Protein AF-A0A538P0J1-F1 (afdb_monomer)

Solvent-accessible surface area (backbone atoms only — not comparable to full-atom values): 15000 Å² total; per-residue (Å²): 83,66,56,96,92,36,41,42,31,73,48,74,52,67,68,44,38,28,38,40,31,60,92,45,75,74,32,65,33,15,53,55,82,87,39,75,23,38,23,39,53,68,63,47,77,78,49,94,54,32,29,46,20,92,49,78,61,36,43,42,70,76,63,76,41,85,66,46,75,37,68,44,35,37,32,26,67,58,93,64,21,44,34,39,37,32,38,24,35,44,89,56,37,35,38,34,48,32,42,35,42,30,82,84,53,36,37,33,52,35,43,30,47,37,62,58,96,50,83,58,73,63,46,47,30,36,42,35,43,29,35,44,40,31,42,16,41,72,37,49,50,35,23,38,40,31,40,37,27,51,73,41,89,64,80,90,49,39,66,42,80,48,52,45,30,39,79,43,75,68,38,76,88,26,63,39,32,37,32,47,29,13,73,89,75,64,24,28,34,34,44,36,69,31,95,60,34,43,47,30,92,75,38,95,64,52,70,52,62,71,47,23,31,36,43,31,54,66,52,94,79,70,71,52,77,84,65,55,63,70,36,83,69,46,54,72,62,66,70,76,68,52,77,62,52,69,25,59,47,25,36,35,29,39,37,41,42,30,33,45,76,51,48,59,94,80,46,64,91,89,63,62,57,50,69,31,39,42,40,36,36,64,33,77,116

Sequence (285 aa):
MDYRGKRVLFRAHVPILNVKYNSDACGPYRDWQNEEGMIQANGTDVAPGFRLCPTPAQTILESGSDTGNFLGTAIYVQGQEVVLVSEMEAGWYRYVSEWRLHANGTIRPRFGFSAVSSSCVCNVHHHHAYWRLDFDIRTAGNNRVREFNNPPLVGSSNWHNKNYEIRRPRDPARNRKWRVENTATGQGYDIIPGADDGVATTSPDWPFPSGDVWIVRYRGSEIDDGVVAVGPPYEAGLDTWVNGESIQNKDVVIWYGAHFTHDVAHEPAGSHGHIVGPTLKPVNW

Secondary structure (DSSP, 8-state):
-EETTEE-EEEEEEEEEEEEEGGGTT--EE----SEEPBB--SEEEETTEEE-SS--B-HHHHS-S--SB-SEEEEEETTEEEEEEEEEETTEEEEEEEEEETTS-EEEEEEEEE-S-TTTTS-EEEEEEEEEEE-SSSSSSEEEEEE-SS-SSSS-SEEEE-B-EEE---GGGT-EEEEEETTT--EEEEEPPTTSB-GGGSTTTTTT--SEEEEE--TTTTS--PPTTSS--S--GGGG-S--B-TTB-EEEEEEEEEEE-GGGSPTT---EEE--EEEEE--

Structure (mmCIF, N/CA/C/O backbone):
data_AF-A0A538P0J1-F1
#
_entry.id   AF-A0A538P0J1-F1
#
loop_
_atom_site.group_PDB
_atom_site.id
_atom_site.type_symbol
_atom_site.label_atom_id
_atom_site.label_alt_id
_atom_site.label_comp_id
_atom_site.label_asym_id
_atom_site.label_entity_id
_atom_site.label_seq_id
_atom_site.pdbx_PDB_ins_code
_atom_site.Cartn_x
_atom_site.Cartn_y
_atom_site.Cartn_z
_atom_site.occupancy
_atom_site.B_iso_or_equiv
_atom_site.auth_seq_id
_atom_site.auth_comp_id
_atom_site.auth_asym_id
_atom_site.auth_atom_id
_atom_site.pdbx_PDB_model_num
ATOM 1 N N . MET A 1 1 ? -11.870 -7.377 1.773 1.00 94.69 1 MET A N 1
ATOM 2 C CA . MET A 1 1 ? -11.088 -8.448 2.430 1.00 94.69 1 MET A CA 1
ATOM 3 C C . MET A 1 1 ? -11.714 -8.785 3.771 1.00 94.69 1 MET A C 1
ATOM 5 O O . MET A 1 1 ? -11.879 -7.887 4.599 1.00 94.69 1 MET A O 1
ATOM 9 N N . ASP A 1 2 ? -12.016 -10.065 3.987 1.00 97.81 2 ASP A N 1
ATOM 10 C CA . ASP A 1 2 ? -12.627 -10.567 5.220 1.00 97.81 2 ASP A CA 1
ATOM 11 C C . ASP A 1 2 ? -11.691 -11.579 5.893 1.00 97.81 2 ASP A C 1
ATOM 13 O O . ASP A 1 2 ? -11.068 -12.399 5.221 1.00 97.81 2 ASP A O 1
ATOM 17 N N . TYR A 1 3 ? -11.618 -11.555 7.225 1.00 98.25 3 TYR A N 1
ATOM 18 C CA . TYR A 1 3 ? -10.877 -12.535 8.020 1.00 98.25 3 TYR A CA 1
ATOM 19 C C . TYR A 1 3 ? -11.809 -13.201 9.034 1.00 98.25 3 TYR A C 1
ATOM 21 O O . TYR A 1 3 ? -12.425 -12.536 9.870 1.00 98.25 3 TYR A O 1
ATOM 29 N N . ARG A 1 4 ? -11.925 -14.536 8.956 1.00 97.25 4 ARG A N 1
ATOM 30 C CA . ARG A 1 4 ? -12.876 -15.347 9.746 1.00 97.25 4 ARG A CA 1
ATOM 31 C C . ARG A 1 4 ? -14.327 -14.855 9.621 1.00 97.25 4 ARG A C 1
ATOM 33 O O . ARG A 1 4 ? -15.026 -14.703 10.620 1.00 97.25 4 ARG A O 1
ATOM 40 N N . GLY A 1 5 ? -14.752 -14.562 8.389 1.00 97.31 5 GLY A N 1
ATOM 41 C CA . GLY A 1 5 ? -16.118 -14.117 8.074 1.00 97.31 5 GLY A CA 1
ATOM 42 C C . GLY A 1 5 ? -16.464 -12.703 8.557 1.00 97.31 5 GLY A C 1
ATOM 43 O O . GLY A 1 5 ? -17.635 -12.344 8.606 1.00 97.31 5 GLY A O 1
ATOM 44 N N . LYS A 1 6 ? -15.465 -11.906 8.954 1.00 97.94 6 LYS A N 1
ATOM 45 C CA . LYS A 1 6 ? -15.631 -10.528 9.428 1.00 97.94 6 LYS A CA 1
ATOM 46 C C . LYS A 1 6 ? -14.836 -9.582 8.524 1.00 97.94 6 LYS A C 1
ATOM 48 O O . LYS A 1 6 ? -13.667 -9.847 8.245 1.00 97.94 6 LYS A O 1
ATOM 53 N N . ARG A 1 7 ? -15.449 -8.474 8.103 1.00 98.31 7 ARG A N 1
ATOM 54 C CA . ARG A 1 7 ? -14.816 -7.460 7.247 1.00 98.31 7 ARG A CA 1
ATOM 55 C C . ARG A 1 7 ? -13.637 -6.775 7.946 1.00 98.31 7 ARG A C 1
ATOM 57 O O . ARG A 1 7 ? -13.759 -6.396 9.112 1.00 98.31 7 ARG A O 1
ATOM 64 N N . VAL A 1 8 ? -12.525 -6.627 7.218 1.00 98.62 8 VAL A N 1
ATOM 65 C CA . VAL A 1 8 ? -11.331 -5.859 7.623 1.00 98.62 8 VAL A CA 1
ATOM 66 C C . VAL A 1 8 ? -11.163 -4.619 6.741 1.00 98.62 8 VAL A C 1
ATOM 68 O O . VAL A 1 8 ? -11.139 -3.503 7.244 1.00 98.62 8 VAL A O 1
ATOM 71 N N . LEU A 1 9 ? -11.062 -4.821 5.424 1.00 98.62 9 LEU A N 1
ATOM 72 C CA . LEU A 1 9 ? -10.871 -3.758 4.430 1.00 98.62 9 LEU A CA 1
ATOM 73 C C . LEU A 1 9 ? -11.995 -3.822 3.397 1.00 98.62 9 LEU A C 1
ATOM 75 O O . LEU A 1 9 ? -12.245 -4.907 2.860 1.00 98.62 9 LEU A O 1
ATOM 79 N N . PHE A 1 10 ? -12.644 -2.700 3.087 1.00 98.38 10 PHE A N 1
ATOM 80 C CA . PHE A 1 10 ? -13.571 -2.601 1.955 1.00 98.38 10 PHE A CA 1
ATOM 81 C C . PHE A 1 10 ? -12.816 -2.778 0.638 1.00 98.38 10 PHE A C 1
ATOM 83 O O . PHE A 1 10 ? -13.146 -3.642 -0.176 1.00 98.38 10 PHE A O 1
ATOM 90 N N . ARG A 1 11 ? -11.741 -2.002 0.487 1.00 98.25 11 ARG A N 1
ATOM 91 C CA . ARG A 1 11 ? -10.883 -1.932 -0.692 1.00 98.25 11 ARG A CA 1
ATOM 92 C C . ARG A 1 11 ? -9.449 -1.619 -0.270 1.00 98.25 11 ARG A C 1
ATOM 94 O O . ARG A 1 11 ? -9.223 -0.850 0.661 1.00 98.25 11 ARG A O 1
ATOM 101 N N . ALA A 1 12 ? -8.484 -2.218 -0.956 1.00 98.06 12 ALA A N 1
ATOM 102 C CA . ALA A 1 12 ? -7.077 -1.927 -0.742 1.00 98.06 12 ALA A CA 1
ATOM 103 C C . ALA A 1 12 ? -6.308 -2.058 -2.061 1.00 98.06 12 ALA A C 1
ATOM 105 O O . ALA A 1 12 ? -6.484 -3.052 -2.763 1.00 98.06 12 ALA A O 1
ATOM 106 N N . HIS A 1 13 ? -5.507 -1.051 -2.408 1.00 97.25 13 HIS A N 1
ATOM 107 C CA . HIS A 1 13 ? -4.727 -0.990 -3.653 1.00 97.25 13 HIS A CA 1
ATOM 108 C C . HIS A 1 13 ? -3.614 0.069 -3.551 1.00 97.25 13 HIS A C 1
ATOM 110 O O . HIS A 1 13 ? -3.584 0.825 -2.580 1.00 97.25 13 HIS A O 1
ATOM 116 N N . VAL A 1 14 ? -2.711 0.123 -4.537 1.00 97.56 14 VAL A N 1
ATOM 117 C CA . VAL A 1 14 ? -1.649 1.144 -4.674 1.00 97.56 14 VAL A CA 1
ATOM 118 C C . VAL A 1 14 ? -1.960 2.000 -5.901 1.00 97.56 14 VAL A C 1
ATOM 120 O O . VAL A 1 14 ? -1.550 1.649 -6.997 1.00 97.56 14 VAL A O 1
ATOM 123 N N . PRO A 1 15 ? -2.758 3.070 -5.791 1.00 96.00 15 PRO A N 1
ATOM 124 C CA . PRO A 1 15 ? -3.139 3.857 -6.967 1.00 96.00 15 PRO A CA 1
ATOM 125 C C . PRO A 1 15 ? -2.085 4.889 -7.386 1.00 96.00 15 PRO A C 1
ATOM 127 O O . PRO A 1 15 ? -2.173 5.420 -8.486 1.00 96.00 15 PRO A O 1
ATOM 130 N N . ILE A 1 16 ? -1.122 5.202 -6.516 1.00 96.94 16 ILE A N 1
ATOM 131 C CA . ILE A 1 16 ? -0.145 6.267 -6.746 1.00 96.94 16 ILE A CA 1
ATOM 132 C C . ILE A 1 16 ? 1.263 5.695 -6.619 1.00 96.94 16 ILE A C 1
ATOM 134 O O . ILE A 1 16 ? 1.606 5.103 -5.589 1.00 96.94 16 ILE A O 1
ATOM 138 N N . LEU A 1 17 ? 2.058 5.913 -7.663 1.00 96.62 17 LEU A N 1
ATOM 139 C CA . LEU A 1 17 ? 3.452 5.519 -7.752 1.00 96.62 17 LEU A CA 1
ATOM 140 C C . LEU A 1 17 ? 4.249 6.638 -8.421 1.00 96.62 17 LEU A C 1
ATOM 142 O O . LEU A 1 17 ? 3.985 7.003 -9.567 1.00 96.62 17 LEU A O 1
ATOM 146 N N . ASN A 1 18 ? 5.206 7.191 -7.685 1.00 95.50 18 ASN A N 1
ATOM 147 C CA . ASN A 1 18 ? 5.984 8.339 -8.129 1.00 95.50 18 ASN A CA 1
ATOM 148 C C . ASN A 1 18 ? 7.463 8.008 -8.025 1.00 95.50 18 ASN A C 1
ATOM 150 O O . ASN A 1 18 ? 7.883 7.353 -7.068 1.00 95.50 18 ASN A O 1
ATOM 154 N N . VAL A 1 19 ? 8.252 8.538 -8.949 1.00 95.56 19 VAL A N 1
ATOM 155 C CA . VAL A 1 19 ? 9.704 8.427 -8.897 1.00 95.56 19 VAL A CA 1
ATOM 156 C C . VAL A 1 19 ? 10.350 9.769 -9.194 1.00 95.56 19 VAL A C 1
ATOM 158 O O . VAL A 1 19 ? 9.919 10.492 -10.093 1.00 95.56 19 VAL A O 1
ATOM 161 N N . LYS A 1 20 ? 11.396 10.114 -8.443 1.00 96.69 20 LYS A N 1
ATOM 162 C CA . LYS A 1 20 ? 12.210 11.301 -8.701 1.00 96.69 20 LYS A CA 1
ATOM 163 C C . LYS A 1 20 ? 13.678 10.944 -8.798 1.00 96.69 20 LYS A C 1
ATOM 165 O O . LYS A 1 20 ? 14.251 10.334 -7.902 1.00 96.69 20 LYS A O 1
ATOM 170 N N . TYR A 1 21 ? 14.286 11.360 -9.897 1.00 96.19 21 TYR A N 1
ATOM 171 C CA . TYR A 1 21 ? 15.719 11.255 -10.105 1.00 96.19 21 TYR A CA 1
ATOM 172 C C . TYR A 1 21 ? 16.438 12.449 -9.491 1.00 96.19 21 TYR A C 1
ATOM 174 O O . TYR A 1 21 ? 15.946 13.578 -9.542 1.00 96.19 21 TYR A O 1
ATOM 182 N N . ASN A 1 22 ? 17.643 12.224 -8.972 1.00 95.94 22 ASN A N 1
ATOM 183 C CA . ASN A 1 22 ? 18.506 13.332 -8.585 1.00 95.94 22 ASN A CA 1
ATOM 184 C C . ASN A 1 22 ? 18.792 14.233 -9.791 1.00 95.94 22 ASN A C 1
ATOM 186 O O . ASN A 1 22 ? 19.150 13.757 -10.868 1.00 95.94 22 ASN A O 1
ATOM 190 N N . SER A 1 23 ? 18.655 15.546 -9.588 1.00 94.81 23 SER A N 1
ATOM 191 C CA . SER A 1 23 ? 18.804 16.567 -10.639 1.00 94.81 23 SER A CA 1
ATOM 192 C C . SER A 1 23 ? 17.935 16.324 -11.881 1.00 94.81 23 SER A C 1
ATOM 194 O O . SER A 1 23 ? 18.304 16.758 -12.968 1.00 94.81 23 SER A O 1
ATOM 196 N N . ASP A 1 24 ? 16.816 15.611 -11.725 1.00 94.31 24 ASP A N 1
ATOM 197 C CA . ASP A 1 24 ? 15.863 15.315 -12.795 1.00 94.31 24 ASP A CA 1
ATOM 198 C C . ASP A 1 24 ? 16.497 14.595 -14.010 1.00 94.31 24 ASP A C 1
ATOM 200 O O . ASP A 1 24 ? 16.057 14.726 -15.151 1.00 94.31 24 ASP A O 1
ATOM 204 N N . ALA A 1 25 ? 17.555 13.806 -13.769 1.00 94.81 25 ALA A N 1
ATOM 205 C CA . ALA A 1 25 ? 18.386 13.213 -14.824 1.00 94.81 25 ALA A CA 1
ATOM 206 C C . ALA A 1 25 ? 17.614 12.324 -15.819 1.00 94.81 25 ALA A C 1
ATOM 208 O O . ALA A 1 25 ? 17.986 12.233 -16.988 1.00 94.81 25 ALA A O 1
ATOM 209 N N . CYS A 1 26 ? 16.555 11.666 -15.348 1.00 92.56 26 CYS A N 1
ATOM 210 C CA . CYS A 1 26 ? 15.705 10.768 -16.124 1.00 92.56 26 CYS A CA 1
ATOM 211 C C . CYS A 1 26 ? 14.254 10.807 -15.631 1.00 92.56 26 CYS A C 1
ATOM 213 O O . CYS A 1 26 ? 13.594 9.789 -15.645 1.00 92.56 26 CYS A O 1
ATOM 215 N N . GLY A 1 27 ? 13.774 11.921 -15.090 1.00 91.19 27 GLY A N 1
ATOM 216 C CA . GLY A 1 27 ? 12.462 12.037 -14.437 1.00 91.19 27 GLY A CA 1
ATOM 217 C C . GLY A 1 27 ? 12.383 13.372 -13.701 1.00 91.19 27 GLY A C 1
ATOM 218 O O . GLY A 1 27 ? 13.312 14.156 -13.843 1.00 91.19 27 GLY A O 1
ATOM 219 N N . PRO A 1 28 ? 11.340 13.682 -12.922 1.00 94.44 28 PRO A N 1
ATOM 220 C CA . PRO A 1 28 ? 10.427 12.771 -12.232 1.00 94.44 28 PRO A CA 1
ATOM 221 C C . PRO A 1 28 ? 9.355 12.142 -13.125 1.00 94.44 28 PRO A C 1
ATOM 223 O O . PRO A 1 28 ? 9.070 12.643 -14.211 1.00 94.44 28 PRO A O 1
ATOM 226 N N . TYR A 1 29 ? 8.725 11.081 -12.619 1.00 94.69 29 TYR A N 1
ATOM 227 C CA . TYR A 1 29 ? 7.564 10.453 -13.241 1.00 94.69 29 TYR A CA 1
ATOM 228 C C . TYR A 1 29 ? 6.450 10.141 -12.249 1.00 94.69 29 TYR A C 1
ATOM 230 O O . TYR A 1 29 ? 6.665 9.926 -11.052 1.00 94.69 29 TYR A O 1
ATOM 238 N N . ARG A 1 30 ? 5.246 10.081 -12.819 1.00 94.38 30 ARG A N 1
ATOM 239 C CA . ARG A 1 30 ? 4.059 9.452 -12.255 1.00 94.38 30 ARG A CA 1
ATOM 240 C C . ARG A 1 30 ? 3.861 8.127 -12.979 1.00 94.38 30 ARG A C 1
ATOM 242 O O . ARG A 1 30 ? 3.230 8.107 -14.035 1.00 94.38 30 ARG A O 1
ATOM 249 N N . ASP A 1 31 ? 4.469 7.062 -12.487 1.00 94.50 31 ASP A N 1
ATOM 250 C CA . ASP A 1 31 ? 4.530 5.822 -13.254 1.00 94.50 31 ASP A CA 1
ATOM 251 C C . ASP A 1 31 ? 3.157 5.165 -13.372 1.00 94.50 31 ASP A C 1
ATOM 253 O O . ASP A 1 31 ? 2.350 5.152 -12.435 1.00 94.50 31 ASP A O 1
ATOM 257 N N . TRP A 1 32 ? 2.879 4.652 -14.570 1.00 94.19 32 TRP A N 1
ATOM 258 C CA . TRP A 1 32 ? 1.643 3.934 -14.827 1.00 94.19 32 TRP A CA 1
ATOM 259 C C . TRP A 1 32 ? 1.690 2.546 -14.192 1.00 94.19 32 TRP A C 1
ATOM 261 O O . TRP A 1 32 ? 2.744 1.975 -13.935 1.00 94.19 32 TRP A O 1
ATOM 271 N N . GLN A 1 33 ? 0.504 2.011 -13.923 1.00 93.00 33 GLN A N 1
ATOM 272 C CA . GLN A 1 33 ? 0.309 0.689 -13.323 1.00 93.00 33 GLN A CA 1
ATOM 273 C C . GLN A 1 33 ? -0.745 -0.109 -14.110 1.00 93.00 33 GLN A C 1
ATOM 275 O O . GLN A 1 33 ? -1.488 -0.909 -13.550 1.00 93.00 33 GLN A O 1
ATOM 280 N N . ASN A 1 34 ? -0.881 0.178 -15.409 1.00 93.00 34 ASN A N 1
ATOM 281 C CA . ASN A 1 34 ? -1.857 -0.440 -16.314 1.00 93.00 34 ASN A CA 1
ATOM 282 C C . ASN A 1 34 ? -1.213 -1.335 -17.390 1.00 93.00 34 ASN A C 1
ATOM 284 O O . ASN A 1 34 ? -1.900 -1.717 -18.336 1.00 93.00 34 ASN A O 1
ATOM 288 N N . GLU A 1 35 ? 0.070 -1.662 -17.243 1.00 96.00 35 GLU A N 1
ATOM 289 C CA . GLU A 1 35 ? 0.816 -2.562 -18.123 1.00 96.00 35 GLU A CA 1
ATOM 290 C C . GLU A 1 35 ? 1.399 -3.702 -17.278 1.00 96.00 35 GLU A C 1
ATOM 292 O O . GLU A 1 35 ? 2.099 -3.466 -16.291 1.00 96.00 35 GLU A O 1
ATOM 297 N N . GLU A 1 36 ? 1.017 -4.939 -17.600 1.00 96.62 36 GLU A N 1
ATOM 298 C CA . GLU A 1 36 ? 1.425 -6.139 -16.862 1.00 96.62 36 GLU A CA 1
ATOM 299 C C . GLU A 1 36 ? 2.834 -6.575 -17.284 1.00 96.62 36 GLU A C 1
ATOM 301 O O . GLU A 1 36 ? 3.136 -6.634 -18.472 1.00 96.62 36 GLU A O 1
ATOM 306 N N . GLY A 1 37 ? 3.668 -6.933 -16.308 1.00 95.62 37 GLY A N 1
ATOM 307 C CA . GLY A 1 37 ? 4.985 -7.533 -16.512 1.00 95.62 37 GLY A CA 1
ATOM 308 C C . GLY A 1 37 ? 4.932 -9.061 -16.456 1.00 95.62 37 GLY A C 1
ATOM 309 O O . GLY A 1 37 ? 4.079 -9.657 -15.787 1.00 95.62 37 GLY A O 1
ATOM 310 N N . MET A 1 38 ? 5.854 -9.713 -17.164 1.00 95.94 38 MET A N 1
ATOM 311 C CA . MET A 1 38 ? 5.916 -11.173 -17.244 1.00 95.94 38 MET A CA 1
ATOM 312 C C . MET A 1 38 ? 6.470 -11.788 -15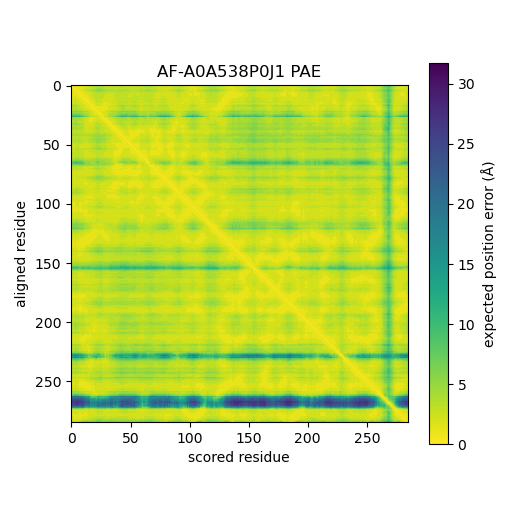.956 1.00 95.94 38 MET A C 1
ATOM 314 O O . MET A 1 38 ? 7.602 -11.525 -15.566 1.00 95.94 38 MET A O 1
ATOM 318 N N . ILE A 1 39 ? 5.726 -12.720 -15.356 1.00 97.38 39 ILE A N 1
ATOM 319 C CA . ILE A 1 39 ? 6.195 -13.521 -14.215 1.00 97.38 39 ILE A CA 1
ATOM 320 C C . ILE A 1 39 ? 6.347 -14.992 -14.593 1.00 97.38 39 ILE A C 1
ATOM 322 O O . ILE A 1 39 ? 5.645 -15.521 -15.460 1.00 97.38 39 ILE A O 1
ATOM 326 N N . GLN A 1 40 ? 7.258 -15.694 -13.925 1.00 98.00 40 GLN A N 1
ATOM 327 C CA . GLN A 1 40 ? 7.380 -17.143 -14.026 1.00 98.00 40 GLN A CA 1
ATOM 328 C C . GLN A 1 40 ? 6.388 -17.796 -13.055 1.00 98.00 40 GLN A C 1
ATOM 330 O O . GLN A 1 40 ? 6.639 -17.905 -11.854 1.00 98.00 40 GLN A O 1
ATOM 335 N N . ALA A 1 41 ? 5.255 -18.260 -13.581 1.00 98.00 41 ALA A N 1
ATOM 336 C CA . ALA A 1 41 ? 4.159 -18.837 -12.811 1.00 98.00 41 ALA A CA 1
ATOM 337 C C . ALA A 1 41 ? 3.658 -20.133 -13.467 1.00 98.00 41 ALA A C 1
ATOM 339 O O . ALA A 1 41 ? 2.874 -20.126 -14.421 1.00 98.00 41 ALA A O 1
ATOM 340 N N . ASN A 1 42 ? 4.104 -21.272 -12.933 1.00 97.94 42 ASN A N 1
ATOM 341 C CA . ASN A 1 42 ? 3.653 -22.595 -13.365 1.00 97.94 42 ASN A CA 1
ATOM 342 C C . ASN A 1 42 ? 2.448 -23.014 -12.529 1.00 97.94 42 ASN A C 1
ATOM 344 O O . ASN A 1 42 ? 2.552 -23.111 -11.310 1.00 97.94 42 ASN A O 1
ATOM 348 N N . GLY A 1 43 ? 1.312 -23.277 -13.165 1.00 97.81 43 GLY A N 1
ATOM 349 C CA . GLY A 1 43 ? 0.079 -23.544 -12.440 1.00 97.81 43 GLY A CA 1
ATOM 350 C C . GLY A 1 43 ? -1.108 -23.794 -13.353 1.00 97.81 43 GLY A C 1
ATOM 351 O O . GLY A 1 43 ? -0.954 -24.089 -14.534 1.00 97.81 43 GLY A O 1
ATOM 352 N N . THR A 1 44 ? -2.302 -23.691 -12.783 1.00 98.50 44 THR A N 1
ATOM 353 C CA . THR A 1 44 ? -3.572 -23.793 -13.508 1.00 98.50 44 THR A CA 1
ATOM 354 C C . THR A 1 44 ? -4.289 -22.454 -13.441 1.00 98.50 44 THR A C 1
ATOM 356 O O . THR A 1 44 ? -4.410 -21.873 -12.361 1.00 98.50 44 THR A O 1
ATOM 359 N N . ASP A 1 45 ? -4.765 -21.965 -14.581 1.00 98.44 45 ASP A N 1
ATOM 360 C CA . ASP A 1 45 ? -5.588 -20.758 -14.628 1.00 98.44 45 ASP A CA 1
ATOM 361 C C . ASP A 1 45 ? -6.943 -21.050 -13.974 1.00 98.44 45 ASP A C 1
ATOM 363 O O . ASP A 1 45 ? -7.619 -22.021 -14.315 1.00 98.44 45 ASP A O 1
ATOM 367 N N . VAL A 1 46 ? -7.318 -20.230 -12.993 1.00 98.06 46 VAL A N 1
ATOM 368 C CA . VAL A 1 46 ? -8.535 -20.422 -12.179 1.00 98.06 46 VAL A CA 1
ATOM 369 C C . VAL A 1 46 ? -9.583 -19.338 -12.420 1.00 98.06 46 VAL A C 1
ATOM 371 O O . VAL A 1 46 ? -10.754 -19.530 -12.099 1.00 98.06 46 VAL A O 1
ATOM 374 N N . ALA A 1 47 ? -9.171 -18.209 -12.996 1.00 97.75 47 ALA A N 1
ATOM 375 C CA . ALA A 1 47 ? -10.022 -17.131 -13.484 1.00 97.75 47 ALA A CA 1
ATOM 376 C C . ALA A 1 47 ? -9.230 -16.291 -14.511 1.00 97.75 47 ALA A C 1
ATOM 378 O O . ALA A 1 47 ? -8.004 -16.419 -14.570 1.00 97.75 47 ALA A O 1
ATOM 379 N N . PRO A 1 48 ? -9.879 -15.425 -15.313 1.00 97.44 48 PRO A N 1
ATOM 380 C CA . PRO A 1 48 ? -9.167 -14.507 -16.204 1.00 97.44 48 PRO A CA 1
ATOM 381 C C . PRO A 1 48 ? -8.126 -13.677 -15.441 1.00 97.44 48 PRO A C 1
ATOM 383 O O . PRO A 1 48 ? -8.479 -12.989 -14.487 1.00 97.44 48 PRO A O 1
ATOM 386 N N . GLY A 1 49 ? -6.855 -13.775 -15.841 1.00 97.19 49 GLY A N 1
ATOM 387 C CA . GLY A 1 49 ? -5.739 -13.080 -15.189 1.00 97.19 49 GLY A CA 1
ATOM 388 C C . GLY A 1 49 ? -5.293 -13.668 -13.843 1.00 97.19 49 GLY A C 1
ATOM 389 O O . GLY A 1 49 ? -4.463 -13.059 -13.179 1.00 97.19 49 GLY A O 1
ATOM 390 N N . PHE A 1 50 ? -5.801 -14.834 -13.419 1.00 98.62 50 PHE A N 1
ATOM 391 C CA . PHE A 1 50 ? -5.409 -15.472 -12.155 1.00 98.62 50 PHE A CA 1
ATOM 392 C C . PHE A 1 50 ? -4.959 -16.920 -12.344 1.00 98.62 50 PHE A C 1
ATOM 394 O O . PHE A 1 50 ? -5.725 -17.767 -12.816 1.00 98.62 50 PHE A O 1
ATOM 401 N N . ARG A 1 51 ? -3.749 -17.226 -11.867 1.00 98.69 51 ARG A N 1
ATOM 402 C CA . ARG A 1 51 ? -3.151 -18.566 -11.928 1.00 98.69 51 ARG A CA 1
ATOM 403 C C . ARG A 1 51 ? -2.832 -19.109 -10.543 1.00 98.69 51 ARG A C 1
ATOM 405 O O . ARG A 1 51 ? -2.051 -18.520 -9.802 1.00 98.69 51 ARG A O 1
ATOM 412 N N . LEU A 1 52 ? -3.388 -20.271 -10.206 1.00 98.75 52 LEU A N 1
ATOM 413 C CA . LEU A 1 52 ? -3.058 -20.994 -8.979 1.00 98.75 52 LEU A CA 1
ATOM 414 C C . LEU A 1 52 ? -1.811 -21.858 -9.206 1.00 98.75 52 LEU A C 1
ATOM 416 O O . LEU A 1 52 ? -1.826 -22.771 -10.034 1.00 98.75 52 LEU A O 1
ATOM 420 N N . CYS A 1 53 ? -0.745 -21.581 -8.460 1.00 98.75 53 CYS A N 1
ATOM 421 C CA . CYS A 1 53 ? 0.554 -22.234 -8.588 1.00 98.75 53 CYS A CA 1
ATOM 422 C C . CYS A 1 53 ? 0.811 -23.177 -7.392 1.00 98.75 53 CYS A C 1
ATOM 424 O O . CYS A 1 53 ? 0.578 -22.787 -6.244 1.00 98.75 53 CYS A O 1
ATOM 426 N N . PRO A 1 54 ? 1.309 -24.411 -7.614 1.00 98.12 54 PRO A N 1
ATOM 427 C CA . PRO A 1 54 ? 1.663 -25.338 -6.537 1.00 98.12 54 PRO A CA 1
ATOM 428 C C . PRO A 1 54 ? 2.989 -24.975 -5.848 1.00 98.12 54 PRO A C 1
ATOM 430 O O . PRO A 1 54 ? 3.275 -25.472 -4.761 1.00 98.12 54 PRO A O 1
ATOM 433 N N . THR A 1 55 ? 3.798 -24.118 -6.471 1.00 97.56 55 THR A N 1
ATOM 434 C CA . THR A 1 55 ? 5.051 -23.568 -5.942 1.00 97.56 55 THR A CA 1
ATOM 435 C C . THR A 1 55 ? 5.041 -22.045 -6.082 1.00 97.56 55 THR A C 1
ATOM 437 O O . THR A 1 55 ? 4.283 -21.537 -6.912 1.00 97.56 55 THR A O 1
ATOM 440 N N . PRO A 1 56 ? 5.871 -21.308 -5.319 1.00 98.25 56 PRO A N 1
ATOM 441 C CA . PRO A 1 56 ? 6.008 -19.865 -5.490 1.00 98.25 56 PRO A CA 1
ATOM 442 C C . PRO A 1 56 ? 6.286 -19.468 -6.941 1.00 98.25 56 PRO A C 1
ATOM 444 O O . PRO A 1 56 ? 7.118 -20.093 -7.604 1.00 98.25 56 PRO A O 1
ATOM 447 N N . ALA A 1 57 ? 5.573 -18.447 -7.418 1.00 97.94 57 ALA A N 1
ATOM 448 C CA . ALA A 1 57 ? 5.917 -17.764 -8.658 1.00 97.94 57 ALA A CA 1
ATOM 449 C C . ALA A 1 57 ? 7.176 -16.913 -8.446 1.00 97.94 57 ALA A C 1
ATOM 451 O O . ALA A 1 57 ? 7.510 -16.566 -7.312 1.00 97.94 57 ALA A O 1
ATOM 452 N N . GLN A 1 58 ? 7.874 -16.602 -9.533 1.00 97.00 58 GLN A N 1
ATOM 453 C CA . GLN A 1 58 ? 9.055 -15.745 -9.512 1.00 97.00 58 GLN A CA 1
ATOM 454 C C . GLN A 1 58 ? 8.804 -14.524 -10.389 1.00 97.00 58 GLN A C 1
ATOM 456 O O . GLN A 1 58 ? 8.391 -14.653 -11.541 1.00 97.00 58 GLN A O 1
ATOM 461 N N . THR A 1 59 ? 9.058 -13.357 -9.822 1.00 95.94 59 THR A N 1
ATOM 462 C CA . THR A 1 59 ? 9.114 -12.065 -10.503 1.00 95.94 59 THR A CA 1
ATOM 463 C C . THR A 1 59 ? 10.557 -11.787 -10.923 1.00 95.94 59 THR A C 1
ATOM 465 O O . THR A 1 59 ? 11.456 -12.622 -10.718 1.00 95.94 59 THR A O 1
ATOM 468 N N . ILE A 1 60 ? 10.826 -10.608 -11.472 1.00 93.44 60 ILE A N 1
ATOM 469 C CA . ILE A 1 60 ? 12.200 -10.157 -11.692 1.00 93.44 60 ILE A CA 1
ATOM 470 C C . ILE A 1 60 ? 13.014 -10.094 -10.384 1.00 93.44 60 ILE A C 1
ATOM 472 O O . ILE A 1 60 ? 14.226 -10.290 -10.423 1.00 93.44 60 ILE A O 1
ATOM 476 N N . LEU A 1 61 ? 12.374 -9.903 -9.220 1.00 92.62 61 LEU A N 1
ATOM 477 C CA . LEU A 1 61 ? 13.066 -9.829 -7.925 1.00 92.62 61 LEU A CA 1
ATOM 478 C C . LEU A 1 61 ? 13.717 -11.158 -7.533 1.00 92.62 61 LEU A C 1
ATOM 480 O O . LEU A 1 61 ? 14.797 -11.169 -6.947 1.00 92.62 61 LEU A O 1
ATOM 484 N N . GLU A 1 62 ? 13.074 -12.285 -7.844 1.00 92.88 62 GLU A N 1
ATOM 485 C CA . GLU A 1 62 ? 13.615 -13.612 -7.544 1.00 92.88 62 GLU A CA 1
ATOM 486 C C . GLU A 1 62 ? 14.465 -14.173 -8.685 1.00 92.88 62 GLU A C 1
ATOM 488 O O . GLU A 1 62 ? 15.415 -14.915 -8.435 1.00 92.88 62 GLU A O 1
ATOM 493 N N . SER A 1 63 ? 14.091 -13.885 -9.934 1.00 91.44 63 SER A N 1
ATOM 494 C CA . SER A 1 63 ? 14.691 -14.520 -11.113 1.00 91.44 63 SER A CA 1
ATOM 495 C C . SER A 1 63 ? 15.775 -13.682 -11.792 1.00 91.44 63 SER A C 1
ATOM 497 O O . SER A 1 63 ? 16.596 -14.236 -12.523 1.00 91.44 63 SER A O 1
ATOM 499 N N . GLY A 1 64 ? 15.761 -12.358 -11.604 1.00 88.25 64 GLY A N 1
ATOM 500 C CA . GLY A 1 64 ? 16.546 -11.412 -12.398 1.00 88.25 64 GLY A CA 1
ATOM 501 C C . GLY A 1 64 ? 16.176 -11.398 -13.888 1.00 88.25 64 GLY A C 1
ATOM 502 O O . GLY A 1 64 ? 16.954 -10.898 -14.699 1.00 88.25 64 GLY A O 1
ATOM 503 N N . SER A 1 65 ? 15.037 -11.987 -14.272 1.00 86.88 65 SER A N 1
ATOM 504 C CA . SER A 1 65 ? 14.610 -12.151 -15.662 1.00 86.88 65 SER A CA 1
ATOM 505 C C . SER A 1 65 ? 13.263 -11.486 -15.920 1.00 86.88 65 SER A C 1
ATOM 507 O O . SER A 1 65 ? 12.333 -11.646 -15.142 1.00 86.88 65 SER A O 1
ATOM 509 N N . ASP A 1 66 ? 13.161 -10.829 -17.073 1.00 86.38 66 ASP A N 1
ATOM 510 C CA . ASP A 1 66 ? 11.964 -10.137 -17.566 1.00 86.38 66 ASP A CA 1
ATOM 511 C C . ASP A 1 66 ? 11.244 -10.923 -18.683 1.00 86.38 66 ASP A C 1
ATOM 513 O O . ASP A 1 66 ? 10.676 -10.371 -19.618 1.00 86.38 66 ASP A O 1
ATOM 517 N N . THR A 1 67 ? 11.367 -12.253 -18.685 1.00 89.44 67 THR A N 1
ATOM 518 C CA . THR A 1 67 ? 10.822 -13.089 -19.776 1.00 89.44 67 THR A CA 1
ATOM 519 C C . THR A 1 67 ? 9.565 -13.845 -19.370 1.00 89.44 67 THR A C 1
ATOM 521 O O . THR A 1 67 ? 8.607 -13.857 -20.137 1.00 89.44 67 THR A O 1
ATOM 524 N N . GLY A 1 68 ? 9.558 -14.432 -18.165 1.00 94.56 68 GLY A N 1
ATOM 525 C CA . GLY A 1 68 ? 8.426 -15.133 -17.548 1.00 94.56 68 GLY A CA 1
ATOM 526 C C . GLY A 1 68 ? 7.663 -16.111 -18.456 1.00 94.56 68 GLY A C 1
ATOM 527 O O . GLY A 1 68 ? 8.100 -16.503 -19.536 1.00 94.56 68 GLY A O 1
ATOM 528 N N . ASN A 1 69 ? 6.481 -16.538 -18.010 1.00 97.06 69 ASN A N 1
ATOM 529 C CA . ASN A 1 69 ? 5.548 -17.327 -18.825 1.00 97.06 69 ASN A CA 1
ATOM 530 C C . ASN A 1 69 ? 4.066 -17.007 -18.558 1.00 97.06 69 ASN A C 1
ATOM 532 O O . ASN A 1 69 ? 3.178 -17.776 -18.949 1.00 97.06 69 ASN A O 1
ATOM 536 N N . PHE A 1 70 ? 3.791 -15.908 -17.856 1.00 98.06 70 PHE A N 1
ATOM 537 C CA . PHE A 1 70 ? 2.449 -15.515 -17.460 1.00 98.06 70 PHE A CA 1
ATOM 538 C C . PHE A 1 70 ? 2.332 -14.001 -17.273 1.00 98.06 70 PHE A C 1
ATOM 540 O O . PHE A 1 70 ? 3.200 -13.394 -16.652 1.00 98.06 70 PHE A O 1
ATOM 547 N N . LEU A 1 71 ? 1.221 -13.443 -17.756 1.00 97.31 71 LEU A N 1
ATOM 548 C CA . LEU A 1 71 ? 0.743 -12.097 -17.444 1.00 97.31 71 LEU A CA 1
ATOM 549 C C . LEU A 1 71 ? -0.481 -12.223 -16.535 1.00 97.31 71 LEU A C 1
ATOM 551 O O . LEU A 1 71 ? -1.391 -13.007 -16.826 1.00 97.31 71 LEU A O 1
ATOM 555 N N . GLY A 1 72 ? -0.476 -11.487 -15.426 1.00 97.38 72 GLY A N 1
ATOM 556 C CA . GLY A 1 72 ? -1.557 -11.469 -14.445 1.00 97.38 72 GLY A CA 1
ATOM 557 C C . GLY A 1 72 ? -1.080 -11.739 -13.020 1.00 97.38 72 GLY A C 1
ATOM 558 O O . GLY A 1 72 ? 0.074 -11.522 -12.659 1.00 97.38 72 GLY A O 1
ATOM 559 N N . THR A 1 73 ? -1.995 -12.217 -12.178 1.00 98.50 73 THR A N 1
ATOM 560 C CA . THR A 1 73 ? -1.750 -12.489 -10.758 1.00 98.50 73 THR A CA 1
ATOM 561 C C . THR A 1 73 ? -1.558 -13.981 -10.499 1.00 98.50 73 THR A C 1
ATOM 563 O O . THR A 1 73 ? -2.474 -14.791 -10.681 1.00 98.50 73 THR A O 1
ATOM 566 N N . ALA A 1 74 ? -0.382 -14.361 -10.010 1.00 98.69 74 ALA A N 1
ATOM 567 C CA . ALA A 1 74 ? -0.143 -15.695 -9.481 1.00 98.69 74 ALA A CA 1
ATOM 568 C C . ALA A 1 74 ? -0.603 -15.791 -8.020 1.00 98.69 74 ALA A C 1
ATOM 570 O O . ALA A 1 74 ? -0.391 -14.882 -7.219 1.00 98.69 74 ALA A O 1
ATOM 571 N N . ILE A 1 75 ? -1.217 -16.919 -7.670 1.00 98.81 75 ILE A N 1
ATOM 572 C CA . ILE A 1 75 ? -1.679 -17.245 -6.322 1.00 98.81 75 ILE A CA 1
ATOM 573 C C . ILE A 1 75 ? -0.967 -18.520 -5.877 1.00 98.81 75 ILE A C 1
ATOM 575 O O . ILE A 1 75 ? -1.042 -19.533 -6.568 1.00 98.81 75 ILE A O 1
ATOM 579 N N . TYR A 1 76 ? -0.311 -18.509 -4.721 1.00 98.81 76 TYR A N 1
ATOM 580 C CA . TYR A 1 76 ? 0.316 -19.704 -4.145 1.00 98.81 76 TYR A CA 1
ATOM 581 C C . TYR A 1 76 ? 0.338 -19.648 -2.621 1.00 98.81 76 TYR A C 1
ATOM 583 O O . TYR A 1 76 ? 0.052 -18.620 -2.010 1.00 98.81 76 TYR A O 1
ATOM 591 N N . VAL A 1 77 ? 0.680 -20.772 -1.993 1.00 98.56 77 VAL A N 1
ATOM 592 C CA . VAL A 1 77 ? 0.897 -20.845 -0.546 1.00 98.56 77 VAL A CA 1
ATOM 593 C C . VAL A 1 77 ? 2.393 -20.863 -0.259 1.00 98.56 77 VAL A C 1
ATOM 595 O O . VAL A 1 77 ? 3.129 -21.675 -0.818 1.00 98.56 77 VAL A O 1
ATOM 598 N N . GLN A 1 78 ? 2.840 -19.996 0.646 1.00 97.81 78 GLN A N 1
ATOM 599 C CA . GLN A 1 78 ? 4.200 -19.990 1.176 1.00 97.81 78 GLN A CA 1
ATOM 600 C C . GLN A 1 78 ? 4.140 -19.989 2.706 1.00 97.81 78 GLN A C 1
ATOM 602 O O . GLN A 1 78 ? 3.712 -19.023 3.338 1.00 97.81 78 GLN A O 1
ATOM 607 N N . GLY A 1 79 ? 4.538 -21.102 3.325 1.00 97.31 79 GLY A N 1
ATOM 608 C CA . GLY A 1 79 ? 4.381 -21.285 4.768 1.00 97.31 79 GLY A CA 1
ATOM 609 C C . GLY A 1 79 ? 2.906 -21.241 5.186 1.00 97.31 79 GLY A C 1
ATOM 610 O O . GLY A 1 79 ? 2.120 -22.088 4.776 1.00 97.31 79 GLY A O 1
ATOM 611 N N . GLN A 1 80 ? 2.535 -20.263 6.018 1.00 98.12 80 GLN A N 1
ATOM 612 C CA . GLN A 1 80 ? 1.152 -20.051 6.481 1.00 98.12 80 GLN A CA 1
ATOM 613 C C . GLN A 1 80 ? 0.444 -18.897 5.757 1.00 98.12 80 GLN A C 1
ATOM 615 O O . GLN A 1 80 ? -0.569 -18.391 6.247 1.00 98.12 80 GLN A O 1
ATOM 620 N N . GLU A 1 81 ? 0.987 -18.451 4.626 1.00 98.50 81 GLU A N 1
ATOM 621 C CA . GLU A 1 81 ? 0.470 -17.318 3.867 1.00 98.50 81 GLU A CA 1
ATOM 622 C C . GLU A 1 81 ? -0.036 -17.769 2.503 1.00 98.50 81 GLU A C 1
ATOM 624 O O . GLU A 1 81 ? 0.638 -18.524 1.805 1.00 98.50 81 GLU A O 1
ATOM 629 N N . VAL A 1 82 ? -1.208 -17.270 2.117 1.00 98.50 82 VAL A N 1
ATOM 630 C CA . VAL A 1 82 ? -1.579 -17.189 0.703 1.00 98.50 82 VAL A CA 1
ATOM 631 C C . VAL A 1 82 ? -0.944 -15.919 0.155 1.00 98.50 82 VAL A C 1
ATOM 633 O O . VAL A 1 82 ? -1.122 -14.848 0.734 1.00 98.50 82 VAL A O 1
ATOM 636 N N . VAL A 1 83 ? -0.205 -16.040 -0.937 1.00 98.81 83 VAL A N 1
ATOM 637 C CA . VAL A 1 83 ? 0.455 -14.932 -1.620 1.00 98.81 83 VAL A CA 1
ATOM 638 C C . VAL A 1 83 ? -0.244 -14.714 -2.950 1.00 98.81 83 VAL A C 1
ATOM 640 O O . VAL A 1 83 ? -0.443 -15.666 -3.702 1.00 98.81 83 VAL A O 1
ATOM 643 N N . LEU A 1 84 ? -0.640 -13.471 -3.207 1.00 98.69 84 LEU A N 1
ATOM 644 C CA . LEU A 1 84 ? -1.074 -12.996 -4.514 1.00 98.69 84 LEU A CA 1
ATOM 645 C C . LEU A 1 84 ? 0.018 -12.060 -5.016 1.00 98.69 84 LEU A C 1
ATOM 647 O O . LEU A 1 84 ? 0.315 -11.090 -4.321 1.00 98.69 84 LEU A O 1
ATOM 651 N N . VAL A 1 85 ? 0.608 -12.346 -6.171 1.00 98.62 85 VAL A N 1
ATOM 652 C CA . VAL A 1 85 ? 1.696 -11.541 -6.737 1.00 98.62 85 VAL A CA 1
ATOM 653 C C . VAL A 1 85 ? 1.453 -11.262 -8.212 1.00 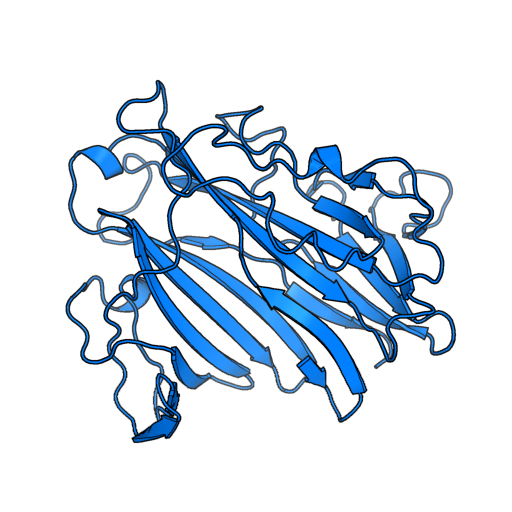98.62 85 VAL A C 1
ATOM 655 O O . VAL A 1 85 ? 1.039 -12.152 -8.955 1.00 98.62 85 VAL A O 1
ATOM 658 N N . SER A 1 86 ? 1.724 -10.032 -8.625 1.00 98.06 86 SER A N 1
ATOM 659 C CA . SER A 1 86 ? 1.778 -9.609 -10.022 1.00 98.06 86 SER A CA 1
ATOM 660 C C . SER A 1 86 ? 2.971 -8.682 -10.225 1.00 98.06 86 SER A C 1
ATOM 662 O O . SER A 1 86 ? 3.392 -7.987 -9.297 1.00 98.06 86 SER A O 1
ATOM 664 N N . GLU A 1 87 ? 3.477 -8.633 -11.448 1.00 98.00 87 GLU A N 1
ATOM 665 C CA . GLU A 1 87 ? 4.463 -7.647 -11.876 1.00 98.00 87 GLU A CA 1
ATOM 666 C C . GLU A 1 87 ? 3.799 -6.666 -12.844 1.00 98.00 87 GLU A C 1
ATOM 668 O O . GLU A 1 87 ? 2.899 -7.034 -13.598 1.00 98.00 87 GLU A O 1
ATOM 673 N N . MET A 1 88 ? 4.201 -5.405 -12.780 1.00 96.94 88 MET A N 1
ATOM 674 C CA . MET A 1 88 ? 3.792 -4.335 -13.682 1.00 96.94 88 MET A CA 1
ATOM 675 C C . MET A 1 88 ? 5.046 -3.702 -14.263 1.00 96.94 88 MET A C 1
ATOM 677 O O . MET A 1 88 ? 6.067 -3.616 -13.575 1.00 96.94 88 MET A O 1
ATOM 681 N N . GLU A 1 89 ? 4.968 -3.218 -15.493 1.00 94.94 89 GLU A N 1
ATOM 682 C CA . GLU A 1 89 ? 6.070 -2.502 -16.125 1.00 94.94 89 GLU A CA 1
ATOM 683 C C . GLU A 1 89 ? 5.713 -1.050 -16.428 1.00 94.94 89 GLU A C 1
ATOM 685 O O . GLU A 1 89 ? 4.599 -0.736 -16.834 1.00 94.94 89 GLU A O 1
ATOM 690 N N . ALA A 1 90 ? 6.675 -0.155 -16.198 1.00 95.12 90 ALA A N 1
ATOM 691 C CA . ALA A 1 90 ? 6.593 1.243 -16.599 1.00 95.12 90 ALA A CA 1
ATOM 692 C C . ALA A 1 90 ? 7.936 1.663 -17.202 1.00 95.12 90 ALA A C 1
ATOM 694 O O . ALA A 1 90 ? 8.907 1.949 -16.494 1.00 95.12 90 ALA A O 1
ATOM 695 N N . GLY A 1 91 ? 8.028 1.616 -18.531 1.00 92.81 91 GLY A N 1
ATOM 696 C CA . GLY A 1 91 ? 9.292 1.800 -19.235 1.00 92.81 91 GLY A CA 1
ATOM 697 C C . GLY A 1 91 ? 10.317 0.753 -18.790 1.00 92.81 91 GLY A C 1
ATOM 698 O O . GLY A 1 91 ? 10.115 -0.446 -18.972 1.00 92.81 91 GLY A O 1
ATOM 699 N N . TRP A 1 92 ? 11.430 1.196 -18.200 1.00 92.69 92 TRP A N 1
ATOM 700 C CA . TRP A 1 92 ? 12.467 0.289 -17.695 1.00 92.69 92 TRP A CA 1
ATOM 701 C C . TRP A 1 92 ? 12.166 -0.297 -16.313 1.00 92.69 92 TRP A C 1
ATOM 703 O O . TRP A 1 92 ? 12.860 -1.221 -15.895 1.00 92.69 92 TRP A O 1
ATOM 713 N N . TYR A 1 93 ? 11.178 0.221 -15.587 1.00 94.50 93 TYR A N 1
ATOM 714 C CA . TYR A 1 93 ? 10.866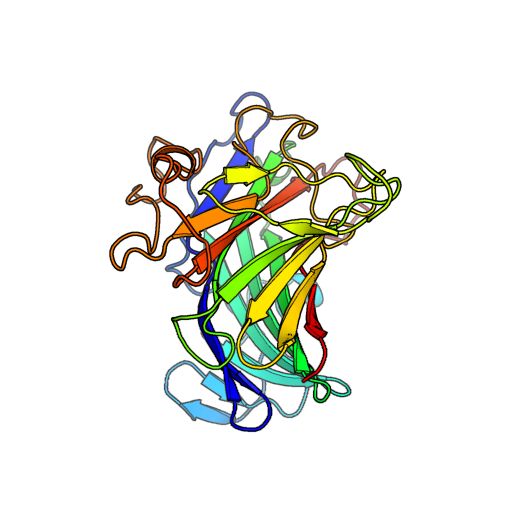 -0.266 -14.251 1.00 94.50 93 TYR A CA 1
ATOM 715 C C . TYR A 1 93 ? 10.026 -1.533 -14.274 1.00 94.50 93 TYR A C 1
ATOM 717 O O . TYR A 1 93 ? 9.191 -1.732 -15.158 1.00 94.50 93 TYR A O 1
ATOM 725 N N . ARG A 1 94 ? 10.250 -2.366 -13.258 1.00 95.75 94 ARG A N 1
ATOM 726 C CA . ARG A 1 94 ? 9.448 -3.539 -12.927 1.00 95.75 94 ARG A CA 1
ATOM 727 C C . ARG A 1 94 ? 8.994 -3.422 -11.483 1.00 95.75 94 ARG A C 1
ATOM 729 O O . ARG A 1 94 ? 9.806 -3.410 -10.555 1.00 95.75 94 ARG A O 1
ATOM 736 N N . TYR A 1 95 ? 7.690 -3.291 -11.314 1.00 97.25 95 TYR A N 1
ATOM 737 C CA . TYR A 1 95 ? 7.039 -3.072 -10.037 1.00 97.25 95 TYR A CA 1
ATOM 738 C C . TYR A 1 95 ? 6.263 -4.311 -9.629 1.00 97.25 95 TYR A C 1
ATOM 740 O O . TYR A 1 95 ? 5.363 -4.757 -10.334 1.00 97.25 95 TYR A O 1
ATOM 748 N N . VAL A 1 96 ? 6.587 -4.860 -8.465 1.00 97.88 96 VAL A N 1
ATOM 749 C CA . VAL A 1 96 ? 5.961 -6.088 -7.971 1.00 97.88 96 VAL A CA 1
ATOM 750 C C . VAL A 1 96 ? 4.912 -5.731 -6.932 1.00 97.88 96 VAL A C 1
ATOM 752 O O . VAL A 1 96 ? 5.244 -5.245 -5.853 1.00 97.88 96 VAL A O 1
ATOM 755 N N . SER A 1 97 ? 3.639 -5.985 -7.232 1.00 98.00 97 SER A N 1
ATOM 756 C CA . SER A 1 97 ? 2.566 -5.878 -6.245 1.00 98.00 97 SER A CA 1
ATOM 757 C C . SER A 1 97 ? 2.338 -7.238 -5.610 1.00 98.00 97 SER A C 1
ATOM 759 O O . SER A 1 97 ? 2.018 -8.207 -6.295 1.00 98.00 97 SER A O 1
ATOM 761 N N . GLU A 1 98 ? 2.481 -7.316 -4.291 1.00 98.06 98 GLU A N 1
ATOM 762 C CA . GLU A 1 98 ? 2.294 -8.561 -3.562 1.00 98.06 98 GLU A CA 1
ATOM 763 C C . GLU A 1 98 ? 1.385 -8.359 -2.343 1.00 98.06 98 GLU A C 1
ATOM 765 O O . GLU A 1 98 ? 1.540 -7.436 -1.544 1.00 98.06 98 GLU A O 1
ATOM 770 N N . TRP A 1 99 ? 0.419 -9.258 -2.174 1.00 98.62 99 TRP A N 1
ATOM 771 C CA . TRP A 1 99 ? -0.439 -9.333 -0.997 1.00 98.62 99 TRP A CA 1
ATOM 772 C C . TRP A 1 99 ? -0.248 -10.679 -0.318 1.00 98.62 99 TRP A C 1
ATOM 774 O O . TRP A 1 99 ? -0.695 -11.709 -0.824 1.00 98.62 99 TRP A O 1
ATOM 784 N N . ARG A 1 100 ? 0.370 -10.672 0.868 1.00 98.62 100 ARG A N 1
ATOM 785 C CA . ARG A 1 100 ? 0.510 -11.880 1.691 1.00 98.62 100 ARG A CA 1
ATOM 786 C C . ARG A 1 100 ? -0.545 -11.906 2.786 1.00 98.62 100 ARG A C 1
ATOM 788 O O . ARG A 1 100 ? -0.616 -11.010 3.633 1.00 98.62 100 ARG A O 1
ATOM 795 N N . LEU A 1 101 ? -1.366 -12.947 2.770 1.00 98.69 101 LEU A N 1
ATOM 796 C CA . LEU A 1 101 ? -2.495 -13.159 3.667 1.00 98.69 101 LEU A CA 1
ATOM 797 C C . LEU A 1 101 ? -2.181 -14.339 4.587 1.00 98.69 101 LEU A C 1
ATOM 799 O O . LEU A 1 101 ? -2.312 -15.500 4.201 1.00 98.69 101 LEU A O 1
ATOM 803 N N . HIS A 1 102 ? -1.750 -14.052 5.812 1.00 98.75 102 HIS A N 1
ATOM 804 C CA . HIS A 1 102 ? -1.382 -15.085 6.774 1.00 98.75 102 HIS A CA 1
ATOM 805 C C . HIS A 1 102 ? -2.615 -15.695 7.446 1.00 98.75 102 HIS A C 1
ATOM 807 O O . HIS A 1 102 ? -3.549 -14.992 7.833 1.00 98.75 102 HIS A O 1
ATOM 813 N N . ALA A 1 103 ? -2.565 -16.996 7.740 1.00 98.38 103 ALA A N 1
ATOM 814 C CA . ALA A 1 103 ? -3.612 -17.736 8.452 1.00 98.38 103 ALA A CA 1
ATOM 815 C C . ALA A 1 103 ? -3.992 -17.168 9.841 1.00 98.38 103 ALA A C 1
ATOM 817 O O . ALA A 1 103 ? -5.048 -17.498 10.379 1.00 98.38 103 ALA A O 1
ATOM 818 N N . ASN A 1 104 ? -3.151 -16.310 10.437 1.00 98.44 104 ASN A N 1
ATOM 819 C CA . ASN A 1 104 ? -3.411 -15.673 11.730 1.00 98.44 104 ASN A CA 1
ATOM 820 C C . ASN A 1 104 ? -4.127 -14.316 11.585 1.00 98.44 104 ASN A C 1
ATOM 822 O O . ASN A 1 104 ? -4.388 -13.660 12.592 1.00 98.44 104 ASN A O 1
ATOM 826 N N . GLY A 1 105 ? -4.450 -13.910 10.353 1.00 98.50 105 GLY A N 1
ATOM 827 C CA . GLY A 1 105 ? -5.111 -12.653 10.021 1.00 98.50 105 GLY A CA 1
ATOM 828 C C . GLY A 1 105 ? -4.162 -11.499 9.732 1.00 98.50 105 GLY A C 1
ATOM 829 O O . GLY A 1 105 ? -4.648 -10.419 9.411 1.00 98.50 105 GLY A O 1
ATOM 830 N N . THR A 1 106 ? -2.844 -11.691 9.845 1.00 98.88 106 THR A N 1
ATOM 831 C CA . THR A 1 106 ? -1.865 -10.676 9.434 1.00 98.88 106 THR A CA 1
ATOM 832 C C . THR A 1 106 ? -1.909 -10.507 7.919 1.00 98.88 106 THR A C 1
ATOM 834 O O . THR A 1 106 ? -1.820 -11.489 7.184 1.00 98.88 106 THR A O 1
ATOM 837 N N . ILE A 1 107 ? -2.019 -9.263 7.458 1.00 98.81 107 ILE A N 1
ATOM 838 C CA . ILE A 1 107 ? -2.013 -8.900 6.040 1.00 98.81 107 ILE A CA 1
ATOM 839 C C . ILE A 1 107 ? -0.750 -8.082 5.774 1.00 98.81 107 ILE A C 1
ATOM 841 O O . ILE A 1 107 ? -0.425 -7.163 6.528 1.00 98.81 107 ILE A O 1
ATOM 845 N N . ARG A 1 108 ? -0.019 -8.426 4.719 1.00 98.62 108 ARG A N 1
ATOM 846 C CA . ARG A 1 108 ? 1.212 -7.746 4.310 1.00 98.62 108 ARG A CA 1
ATOM 847 C C . ARG A 1 108 ? 1.087 -7.309 2.853 1.00 98.62 108 ARG A C 1
ATOM 849 O O . ARG A 1 108 ? 1.393 -8.110 1.973 1.00 98.62 108 ARG A O 1
ATOM 856 N N . PRO A 1 109 ? 0.609 -6.080 2.596 1.00 98.31 109 PRO A N 1
ATOM 857 C CA . PRO A 1 109 ? 0.836 -5.434 1.312 1.00 98.31 109 PRO A CA 1
ATOM 858 C C . PRO A 1 109 ? 2.330 -5.175 1.124 1.00 98.31 109 PRO A C 1
ATOM 860 O O . PRO A 1 109 ? 2.975 -4.613 2.010 1.00 98.31 109 PRO A O 1
ATOM 863 N N . ARG A 1 110 ? 2.883 -5.585 -0.006 1.00 98.25 110 ARG A N 1
ATOM 864 C CA . ARG A 1 110 ? 4.282 -5.396 -0.371 1.00 98.25 110 ARG A CA 1
ATOM 865 C C . ARG A 1 110 ? 4.354 -4.804 -1.768 1.00 98.25 110 ARG A C 1
ATOM 867 O O . ARG A 1 110 ? 3.542 -5.136 -2.631 1.00 98.25 110 ARG A O 1
ATOM 874 N N . PHE A 1 111 ? 5.285 -3.879 -1.939 1.00 98.25 111 PHE A N 1
ATOM 875 C CA . PHE A 1 111 ? 5.585 -3.270 -3.220 1.00 98.25 111 PHE A CA 1
ATOM 876 C C . PHE A 1 111 ? 7.078 -3.391 -3.462 1.00 98.25 111 PHE A C 1
ATOM 878 O O . PHE A 1 111 ? 7.880 -2.923 -2.653 1.00 98.25 111 PHE A O 1
ATOM 885 N N . GLY A 1 112 ? 7.422 -4.099 -4.525 1.00 96.56 112 GLY A N 1
ATOM 886 C CA . GLY A 1 112 ? 8.786 -4.358 -4.927 1.00 96.56 112 GLY A CA 1
ATOM 887 C C . GLY A 1 112 ? 9.216 -3.448 -6.068 1.00 96.56 112 GLY A C 1
ATOM 888 O O . GLY A 1 112 ? 8.417 -3.152 -6.956 1.00 96.56 112 GLY A O 1
ATOM 889 N N . PHE A 1 113 ? 10.478 -3.035 -6.048 1.00 94.50 113 PHE A N 1
ATOM 890 C CA . PHE A 1 113 ? 11.095 -2.190 -7.064 1.00 94.50 113 PHE A CA 1
ATOM 891 C C . PHE A 1 113 ? 12.264 -2.926 -7.705 1.00 94.50 113 PHE A C 1
ATOM 893 O O . PHE A 1 113 ? 13.194 -3.330 -7.007 1.00 94.50 113 PHE A O 1
ATOM 900 N N . SER A 1 114 ? 12.228 -3.070 -9.023 1.00 92.81 114 SER A N 1
ATOM 901 C CA . SER A 1 114 ? 13.341 -3.539 -9.843 1.00 92.81 114 SER A CA 1
ATOM 902 C C . SER A 1 114 ? 13.286 -2.865 -11.215 1.00 92.81 114 SER A C 1
ATOM 904 O O . SER A 1 114 ? 12.473 -1.964 -11.453 1.00 92.81 114 SER A O 1
ATOM 906 N N . ALA A 1 115 ? 14.170 -3.265 -12.121 1.00 91.94 115 ALA A N 1
ATOM 907 C CA . ALA A 1 115 ? 14.211 -2.732 -13.469 1.00 91.94 115 ALA A CA 1
ATOM 908 C C . ALA A 1 115 ? 14.964 -3.646 -14.437 1.00 91.94 115 ALA A C 1
ATOM 910 O O . ALA A 1 115 ? 15.826 -4.433 -14.041 1.00 91.94 115 ALA A O 1
ATOM 911 N N . VAL A 1 116 ? 14.698 -3.459 -15.727 1.00 90.56 116 VAL A N 1
ATOM 912 C CA . VAL A 1 116 ? 15.572 -3.947 -16.796 1.00 90.56 116 VAL A CA 1
ATOM 913 C C . VAL A 1 116 ? 16.763 -3.005 -16.998 1.00 90.56 116 VAL A C 1
ATOM 915 O O . VAL A 1 116 ? 16.795 -1.876 -16.500 1.00 90.56 116 VAL A O 1
ATOM 918 N N . SER A 1 117 ? 17.764 -3.457 -17.757 1.00 88.19 117 SER A N 1
ATOM 919 C CA . SER A 1 117 ? 18.943 -2.639 -18.055 1.00 88.19 117 SER A CA 1
ATOM 920 C C . SER A 1 117 ? 18.560 -1.347 -18.785 1.00 88.19 117 SER A C 1
ATOM 922 O O . SER A 1 117 ? 17.950 -1.372 -19.852 1.00 88.19 117 SER A O 1
ATOM 924 N N . SER A 1 118 ? 18.945 -0.209 -18.210 1.00 89.06 118 SER A N 1
ATOM 925 C CA . SER A 1 118 ? 18.754 1.126 -18.775 1.00 89.06 118 SER A CA 1
ATOM 926 C C . SER A 1 118 ? 19.827 2.066 -18.229 1.00 89.06 118 SER A C 1
ATOM 928 O O . SER A 1 118 ? 20.228 1.954 -17.072 1.00 89.06 118 SER A O 1
ATOM 930 N N . SER A 1 119 ? 20.282 3.039 -19.020 1.00 89.12 119 SER A N 1
ATOM 931 C CA . SER A 1 119 ? 21.196 4.073 -18.510 1.00 89.12 119 SER A CA 1
ATOM 932 C C . SER A 1 119 ? 20.548 4.931 -17.423 1.00 89.12 119 SER A C 1
ATOM 934 O O . SER A 1 119 ? 21.249 5.518 -16.602 1.00 89.12 119 SER A O 1
ATOM 936 N N . CYS A 1 120 ? 19.215 5.009 -17.403 1.00 90.75 120 CYS A N 1
ATOM 937 C CA . CYS A 1 120 ? 18.502 5.810 -16.425 1.00 90.75 120 CYS A CA 1
ATOM 938 C C . CYS A 1 120 ? 18.561 5.212 -15.025 1.00 90.75 120 CYS A C 1
ATOM 940 O O . CYS A 1 120 ? 18.846 5.950 -14.089 1.00 90.75 120 CYS A O 1
ATOM 942 N N . VAL A 1 121 ? 18.394 3.896 -14.868 1.00 88.12 121 VAL A N 1
ATOM 943 C CA . VAL A 1 121 ? 18.360 3.239 -13.543 1.00 88.12 121 VAL A CA 1
ATOM 944 C C . VAL A 1 121 ? 19.686 3.317 -12.785 1.00 88.12 121 VAL A C 1
ATOM 946 O O . VAL A 1 121 ? 19.705 3.131 -11.571 1.00 88.12 121 VAL A O 1
ATOM 949 N N . CYS A 1 122 ? 20.780 3.644 -13.481 1.00 87.94 122 CYS A N 1
ATOM 950 C CA . CYS A 1 122 ? 22.093 3.897 -12.891 1.00 87.94 122 CYS A CA 1
ATOM 951 C C . CYS A 1 122 ? 22.192 5.245 -12.159 1.00 87.94 122 CYS A C 1
ATOM 953 O O . CYS A 1 122 ? 23.089 5.421 -11.338 1.00 87.94 122 CYS A O 1
ATOM 955 N N . ASN A 1 123 ? 21.305 6.201 -12.449 1.00 91.75 123 ASN A N 1
ATOM 956 C CA . ASN A 1 123 ? 21.241 7.459 -11.708 1.00 91.75 123 ASN A CA 1
ATOM 957 C C . ASN A 1 123 ? 20.516 7.230 -10.382 1.00 91.75 123 ASN A C 1
ATOM 959 O O . ASN A 1 123 ? 19.519 6.512 -10.352 1.00 91.75 123 ASN A O 1
ATOM 963 N N . VAL A 1 124 ? 20.969 7.869 -9.303 1.00 93.56 124 VAL A N 1
ATOM 964 C CA . VAL A 1 124 ? 20.279 7.802 -8.005 1.00 93.56 124 VAL A CA 1
ATOM 965 C C . VAL A 1 124 ? 18.857 8.345 -8.141 1.00 93.56 124 VAL A C 1
ATOM 967 O O . VAL A 1 124 ? 18.650 9.419 -8.719 1.00 93.56 124 VAL A O 1
ATOM 970 N N . HIS A 1 125 ? 17.888 7.600 -7.617 1.00 95.00 125 HIS A N 1
ATOM 971 C CA . HIS A 1 125 ? 16.475 7.950 -7.702 1.00 95.00 125 HIS A CA 1
ATOM 972 C C . HIS A 1 125 ? 15.659 7.409 -6.532 1.00 95.00 125 HIS A C 1
ATOM 974 O O . HIS A 1 125 ? 16.071 6.490 -5.824 1.00 95.00 125 HIS A O 1
ATOM 980 N N . HIS A 1 126 ? 14.489 8.004 -6.332 1.00 96.44 126 HIS A N 1
ATOM 981 C CA . HIS A 1 126 ? 13.657 7.822 -5.153 1.00 96.44 126 HIS A CA 1
ATOM 982 C C . HIS A 1 126 ? 12.258 7.397 -5.573 1.00 96.44 126 HIS A C 1
ATOM 984 O O . HIS A 1 126 ? 11.592 8.117 -6.309 1.00 96.44 126 HIS A O 1
ATOM 990 N N . HIS A 1 127 ? 11.829 6.228 -5.111 1.00 96.69 127 HIS A N 1
ATOM 991 C CA . HIS A 1 127 ? 10.519 5.647 -5.376 1.00 96.69 127 HIS A CA 1
ATOM 992 C C . HIS A 1 127 ? 9.565 5.904 -4.220 1.00 96.69 127 HIS A C 1
ATOM 994 O O . HIS A 1 127 ? 9.940 5.782 -3.046 1.00 96.69 127 HIS A O 1
ATOM 1000 N N . HIS A 1 128 ? 8.311 6.208 -4.540 1.00 97.81 128 HIS A N 1
ATOM 1001 C CA . HIS A 1 128 ? 7.251 6.432 -3.567 1.00 97.81 128 HIS A CA 1
ATOM 1002 C C . HIS A 1 128 ? 5.969 5.717 -3.988 1.00 97.81 128 HIS A C 1
ATOM 1004 O O . HIS A 1 128 ? 5.283 6.146 -4.916 1.00 97.81 128 HIS A O 1
ATOM 1010 N N . ALA A 1 129 ? 5.631 4.646 -3.274 1.00 98.00 129 ALA A N 1
ATOM 1011 C CA . ALA A 1 129 ? 4.382 3.914 -3.454 1.00 98.00 129 ALA A CA 1
ATOM 1012 C C . ALA A 1 129 ? 3.390 4.320 -2.361 1.00 98.00 129 ALA A C 1
ATOM 1014 O O . ALA A 1 129 ? 3.744 4.316 -1.179 1.00 98.00 129 ALA A O 1
ATOM 1015 N N . TYR A 1 130 ? 2.148 4.637 -2.731 1.00 98.56 130 TYR A N 1
ATOM 1016 C CA . TYR A 1 130 ? 1.108 5.001 -1.767 1.00 98.56 130 TYR A CA 1
ATOM 1017 C C . TYR A 1 130 ? -0.044 4.013 -1.837 1.00 98.56 130 TYR A C 1
ATOM 1019 O O . TYR A 1 130 ? -0.773 3.953 -2.824 1.00 98.56 130 TYR A O 1
ATOM 1027 N N . TRP A 1 131 ? -0.242 3.257 -0.761 1.00 98.75 131 TRP A N 1
ATOM 1028 C CA . TRP A 1 131 ? -1.427 2.431 -0.585 1.00 98.75 131 TRP A CA 1
ATOM 1029 C C . TRP A 1 131 ? -2.612 3.278 -0.154 1.00 98.75 131 TRP A C 1
ATOM 1031 O O . TRP A 1 131 ? -2.484 4.115 0.737 1.00 98.75 131 TRP A O 1
ATOM 1041 N N . ARG A 1 132 ? -3.787 2.954 -0.686 1.00 98.69 132 ARG A N 1
ATOM 1042 C CA . ARG A 1 132 ? -5.083 3.341 -0.130 1.00 98.69 132 ARG A CA 1
ATOM 1043 C C . ARG A 1 132 ? -5.673 2.148 0.613 1.00 98.69 132 ARG A C 1
ATOM 1045 O O . ARG A 1 132 ? -5.959 1.124 -0.005 1.00 98.69 132 ARG A O 1
ATOM 1052 N N . LEU A 1 133 ? -5.880 2.276 1.919 1.00 98.81 133 LEU A N 1
ATOM 1053 C CA . LEU A 1 133 ? -6.420 1.226 2.786 1.00 98.81 133 LEU A CA 1
ATOM 1054 C C . LEU A 1 133 ? -7.759 1.675 3.376 1.00 98.81 133 LEU A C 1
ATOM 1056 O O . LEU A 1 133 ? -7.807 2.489 4.296 1.00 98.81 133 LEU A O 1
ATOM 1060 N N . ASP A 1 134 ? -8.843 1.142 2.826 1.00 98.81 134 ASP A N 1
ATOM 1061 C CA . ASP A 1 134 ? -10.217 1.475 3.197 1.00 98.81 134 ASP A CA 1
ATOM 1062 C C . ASP A 1 134 ? -10.705 0.541 4.309 1.00 98.81 134 ASP A C 1
ATOM 1064 O O . ASP A 1 134 ? -11.011 -0.628 4.046 1.00 98.81 134 ASP A O 1
ATOM 1068 N N . PHE A 1 135 ? -10.669 0.996 5.563 1.00 98.75 135 PHE A N 1
ATOM 1069 C CA . PHE A 1 135 ? -10.913 0.134 6.718 1.00 98.75 135 PHE A CA 1
ATOM 1070 C C . PHE A 1 135 ? -12.390 0.098 7.107 1.00 98.75 135 PHE A C 1
ATOM 1072 O O . PHE A 1 135 ? -12.903 1.004 7.757 1.00 98.75 135 PHE A O 1
ATOM 1079 N N . ASP A 1 136 ? -13.000 -1.060 6.873 1.00 98.31 136 ASP A N 1
ATOM 1080 C CA . ASP A 1 136 ? -14.342 -1.413 7.330 1.00 98.31 136 ASP A CA 1
ATOM 1081 C C . ASP A 1 136 ? -14.245 -2.415 8.488 1.00 98.31 136 ASP A C 1
ATOM 1083 O O . ASP A 1 136 ? -14.714 -3.552 8.378 1.00 98.31 136 ASP A O 1
ATOM 1087 N N . ILE A 1 137 ? -13.591 -2.070 9.602 1.00 98.50 137 ILE A N 1
ATOM 1088 C CA . ILE A 1 137 ? -13.469 -3.033 10.705 1.00 98.50 137 ILE A CA 1
ATOM 1089 C C . ILE A 1 137 ? -14.872 -3.381 11.207 1.00 98.50 137 ILE A C 1
ATOM 1091 O O . ILE A 1 137 ? -15.526 -2.581 11.871 1.00 98.50 137 ILE A O 1
ATOM 1095 N N . ARG A 1 138 ? -15.343 -4.590 10.874 1.00 97.00 138 ARG A N 1
ATOM 1096 C CA . ARG A 1 138 ? -16.737 -5.055 10.999 1.00 97.00 138 ARG A CA 1
ATOM 1097 C C . ARG A 1 138 ? -17.755 -4.301 10.144 1.00 97.00 138 ARG A C 1
ATOM 1099 O O . ARG A 1 138 ? -18.606 -4.956 9.548 1.00 97.00 138 ARG A O 1
ATOM 1106 N N . THR A 1 139 ? -17.698 -2.976 10.115 1.00 97.06 139 THR A N 1
ATOM 1107 C CA . THR A 1 139 ? -18.618 -2.076 9.414 1.00 97.06 139 THR A CA 1
ATOM 1108 C C . THR A 1 139 ? -17.865 -0.840 8.929 1.00 97.06 139 THR A C 1
ATOM 1110 O O . THR A 1 139 ? -16.849 -0.484 9.520 1.00 97.06 139 THR A O 1
ATOM 1113 N N . ALA A 1 140 ? -18.417 -0.133 7.941 1.00 97.19 140 ALA A N 1
ATOM 1114 C CA . ALA A 1 140 ? -17.925 1.188 7.539 1.00 97.19 140 ALA A CA 1
ATOM 1115 C C . ALA A 1 140 ? -18.020 2.224 8.678 1.00 97.19 140 ALA A C 1
ATOM 1117 O O . ALA A 1 140 ? -17.162 3.076 8.847 1.00 97.19 140 ALA A O 1
ATOM 1118 N N . GLY A 1 141 ? -19.050 2.148 9.527 1.00 96.06 141 GLY A N 1
ATOM 1119 C CA . GLY A 1 141 ? -19.171 3.015 10.706 1.00 96.06 141 GLY A CA 1
ATOM 1120 C C . GLY A 1 141 ? -18.390 2.519 11.928 1.00 96.06 141 GLY A C 1
ATOM 1121 O O . GLY A 1 141 ? -17.935 1.378 11.978 1.00 96.06 141 GLY A O 1
ATOM 1122 N N . ASN A 1 142 ? -18.339 3.354 12.972 1.00 98.12 142 ASN A N 1
ATOM 1123 C CA . ASN A 1 142 ? -17.749 3.042 14.284 1.00 98.12 142 ASN A CA 1
ATOM 1124 C C . ASN A 1 142 ? -16.235 2.794 14.283 1.00 98.12 142 ASN A C 1
ATOM 1126 O O . ASN A 1 142 ? -15.711 2.298 15.279 1.00 98.12 142 ASN A O 1
ATOM 1130 N N . ASN A 1 143 ? -15.517 3.181 13.228 1.00 98.56 143 ASN A N 1
ATOM 1131 C CA . ASN A 1 143 ? -14.064 3.084 13.215 1.00 98.56 143 ASN A CA 1
ATOM 1132 C C . ASN A 1 143 ? -13.427 4.296 13.904 1.00 98.56 143 ASN A C 1
ATOM 1134 O O . ASN A 1 143 ? -13.840 5.447 13.746 1.00 98.56 143 ASN A O 1
ATOM 1138 N N . ARG A 1 144 ? -12.415 4.021 14.724 1.00 98.50 144 ARG A N 1
ATOM 1139 C CA . ARG A 1 144 ? -11.582 5.005 15.411 1.00 98.50 144 ARG A CA 1
ATOM 1140 C C . ARG A 1 144 ? -10.131 4.745 15.060 1.00 98.50 144 ARG A C 1
ATOM 1142 O O . ARG A 1 144 ? -9.660 3.615 15.174 1.00 98.50 144 ARG A O 1
ATOM 1149 N N . VAL A 1 145 ? -9.414 5.816 14.734 1.00 98.81 145 VAL A N 1
ATOM 1150 C CA . VAL A 1 145 ? -7.976 5.759 14.478 1.00 98.81 145 VAL A CA 1
ATOM 1151 C C . VAL A 1 145 ? -7.202 6.233 15.704 1.00 98.81 145 VAL A C 1
ATOM 1153 O O . VAL A 1 145 ? -7.521 7.258 16.315 1.00 98.81 145 VAL A O 1
ATOM 1156 N N . ARG A 1 146 ? -6.179 5.474 16.091 1.00 98.50 146 ARG A N 1
ATOM 1157 C CA . ARG A 1 146 ? -5.266 5.802 17.191 1.00 98.50 146 ARG A CA 1
ATOM 1158 C C . ARG A 1 146 ? -3.829 5.742 16.710 1.00 98.50 146 ARG A C 1
ATOM 1160 O O . ARG A 1 146 ? -3.491 4.928 15.862 1.00 98.50 146 ARG A O 1
ATOM 1167 N N . GLU A 1 147 ? -2.981 6.587 17.274 1.00 98.75 147 GLU A N 1
ATOM 1168 C CA . GLU A 1 147 ? -1.543 6.598 17.027 1.00 98.75 147 GLU A CA 1
ATOM 1169 C C . GLU A 1 147 ? -0.809 6.183 18.292 1.00 98.75 147 GLU A C 1
ATOM 1171 O O . GLU A 1 147 ? -1.081 6.705 19.377 1.00 98.75 147 GLU A O 1
ATOM 1176 N N . PHE A 1 148 ? 0.125 5.261 18.129 1.00 98.75 148 PHE A N 1
ATOM 1177 C CA . PHE A 1 148 ? 1.055 4.848 19.159 1.00 98.75 148 PHE A CA 1
ATOM 1178 C C . PHE A 1 148 ? 2.363 5.626 19.033 1.00 98.75 148 PHE A C 1
ATOM 1180 O O . PHE A 1 148 ? 2.858 5.800 17.922 1.00 98.75 148 PHE A O 1
ATOM 1187 N N . ASN A 1 149 ? 2.950 6.037 20.154 1.00 98.69 149 ASN A N 1
ATOM 1188 C CA . ASN A 1 149 ? 4.336 6.499 20.241 1.00 98.69 149 ASN A CA 1
ATOM 1189 C C . ASN A 1 149 ? 4.947 6.005 21.560 1.00 98.69 149 ASN A C 1
ATOM 1191 O O . ASN A 1 149 ? 4.259 5.969 22.579 1.00 98.69 149 ASN A O 1
ATOM 1195 N N . ASN A 1 150 ? 6.230 5.659 21.551 1.00 97.56 150 ASN A N 1
ATOM 1196 C CA . ASN A 1 150 ? 7.002 5.313 22.739 1.00 97.56 150 ASN A CA 1
ATOM 1197 C C . ASN A 1 150 ? 8.372 6.015 22.690 1.00 97.56 150 ASN A C 1
ATOM 1199 O O . ASN A 1 150 ? 9.182 5.635 21.844 1.00 97.56 150 ASN A O 1
ATOM 1203 N N . PRO A 1 151 ? 8.656 7.004 23.559 1.00 97.56 151 PRO A N 1
ATOM 1204 C CA . PRO A 1 151 ? 7.817 7.494 24.665 1.00 97.56 151 PRO A CA 1
ATOM 1205 C C . PRO A 1 151 ? 6.510 8.178 24.201 1.00 97.56 151 PRO A C 1
ATOM 1207 O O . PRO A 1 151 ? 6.411 8.565 23.029 1.00 97.56 151 PRO A O 1
ATOM 1210 N N . PRO A 1 152 ? 5.505 8.328 25.093 1.00 96.88 152 PRO A N 1
ATOM 1211 C CA . PRO A 1 152 ? 4.229 8.956 24.750 1.00 96.88 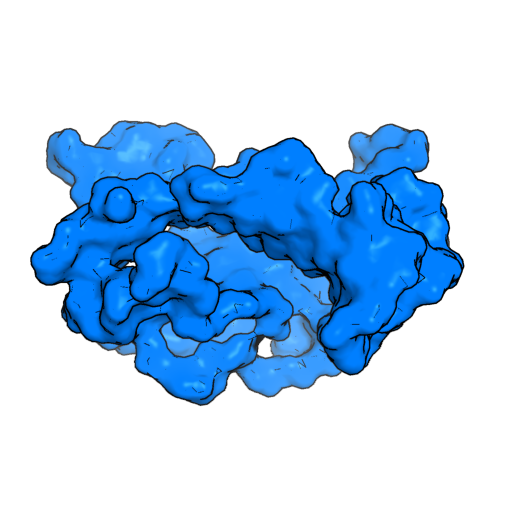152 PRO A CA 1
ATOM 1212 C C . PRO A 1 152 ? 4.430 10.422 24.349 1.00 96.88 152 PRO A C 1
ATOM 1214 O O . PRO A 1 152 ? 5.324 11.097 24.858 1.00 96.88 152 PRO A O 1
ATOM 1217 N N . LEU A 1 153 ? 3.595 10.932 23.435 1.00 93.19 153 LEU A N 1
ATOM 1218 C CA . LEU A 1 153 ? 3.699 12.331 22.993 1.00 93.19 153 LEU A CA 1
ATOM 1219 C C . LEU A 1 153 ? 3.170 13.302 24.051 1.00 93.19 153 LEU A C 1
ATOM 1221 O O . LEU A 1 153 ? 3.718 14.387 24.216 1.00 93.19 153 LEU A O 1
ATOM 1225 N N . VAL A 1 154 ? 2.083 12.928 24.731 1.00 93.44 154 VAL A N 1
ATOM 1226 C CA . VAL A 1 154 ? 1.425 13.749 25.753 1.00 93.44 154 VAL A CA 1
ATOM 1227 C C . VAL A 1 154 ? 0.870 12.842 26.848 1.00 93.44 154 VAL A C 1
ATOM 1229 O O . VAL A 1 154 ? 0.231 11.835 26.560 1.00 93.44 154 VAL A O 1
ATOM 1232 N N . GLY A 1 155 ? 1.045 13.213 28.115 1.00 94.62 155 GLY A N 1
ATOM 1233 C CA . GLY A 1 155 ? 0.550 12.414 29.239 1.00 94.62 155 GLY A CA 1
ATOM 1234 C C . GLY A 1 155 ? 1.254 11.056 29.357 1.00 94.62 155 GLY A C 1
ATOM 1235 O O . GLY A 1 155 ? 2.397 10.899 28.941 1.00 94.62 155 GLY A O 1
ATOM 1236 N N . SER A 1 156 ? 0.577 10.076 29.960 1.00 95.06 156 SER A N 1
ATOM 1237 C CA . SER A 1 156 ? 1.169 8.775 30.311 1.00 95.06 156 SER A CA 1
ATOM 1238 C C . SER A 1 156 ? 0.814 7.625 29.364 1.00 95.06 156 SER A C 1
ATOM 1240 O O . SER A 1 156 ? 1.380 6.541 29.485 1.00 95.06 156 SER A O 1
ATOM 1242 N N . SER A 1 157 ? -0.131 7.818 28.437 1.00 97.56 157 SER A N 1
ATOM 1243 C CA . SER A 1 157 ? -0.541 6.762 27.507 1.00 97.56 157 SER A CA 1
ATOM 1244 C C . SER A 1 157 ? 0.248 6.843 26.212 1.00 97.56 157 SER A C 1
ATOM 1246 O O . SER A 1 157 ? 0.276 7.891 25.584 1.00 97.56 157 SER A O 1
ATOM 1248 N N . ASN A 1 158 ? 0.785 5.716 25.749 1.00 98.38 158 ASN A N 1
ATOM 1249 C CA . ASN A 1 158 ? 1.418 5.644 24.431 1.00 98.38 158 ASN A CA 1
ATOM 1250 C C . ASN A 1 158 ? 0.413 5.750 23.274 1.00 98.38 158 ASN A C 1
ATOM 1252 O O . ASN A 1 158 ? 0.834 5.954 22.142 1.00 98.38 158 ASN A O 1
ATOM 1256 N N . TRP A 1 159 ? -0.893 5.595 23.52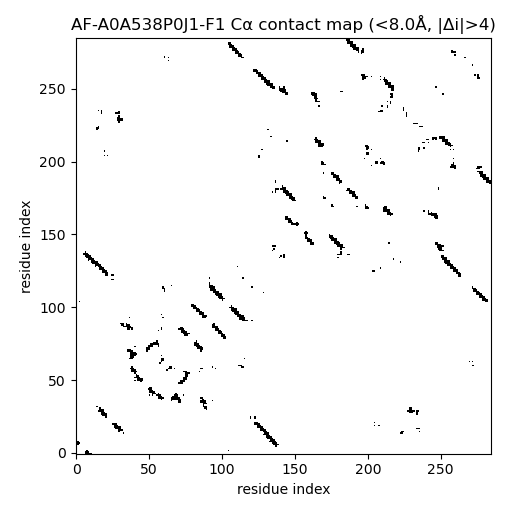4 1.00 98.12 159 TRP A N 1
ATOM 1257 C CA . TRP A 1 159 ? -1.930 5.596 22.491 1.00 98.12 159 TRP A CA 1
ATOM 1258 C C . TRP A 1 159 ? -2.823 6.835 22.561 1.00 98.12 159 TRP A C 1
ATOM 1260 O O . TRP A 1 159 ? -3.552 7.028 23.536 1.00 98.12 159 TRP A O 1
ATOM 1270 N N . HIS A 1 160 ? -2.893 7.589 21.464 1.00 97.88 160 HIS A N 1
ATOM 1271 C CA . HIS A 1 160 ? -3.717 8.795 21.351 1.00 97.88 160 HIS A CA 1
ATOM 1272 C C . HIS A 1 160 ? -4.700 8.709 20.186 1.00 97.88 160 HIS A C 1
ATOM 1274 O O . HIS A 1 160 ? -4.346 8.242 19.106 1.00 97.88 160 HIS A O 1
ATOM 1280 N N . ASN A 1 161 ? -5.925 9.190 20.387 1.00 97.69 161 ASN A N 1
ATOM 1281 C CA . ASN A 1 161 ? -6.935 9.222 19.330 1.00 97.69 161 ASN A CA 1
ATOM 1282 C C . ASN A 1 161 ? -6.597 10.287 18.281 1.00 97.69 161 ASN A C 1
ATOM 1284 O O . ASN A 1 161 ? -6.101 11.366 18.616 1.00 97.69 161 ASN A O 1
ATOM 1288 N N . LYS A 1 162 ? -6.919 9.996 17.021 1.00 98.06 162 LYS A N 1
ATOM 1289 C CA . LYS A 1 162 ? -6.984 10.979 15.939 1.00 98.06 162 LYS A CA 1
ATOM 1290 C C . LYS A 1 162 ? -8.460 11.186 15.611 1.00 98.06 162 LYS A C 1
ATOM 1292 O O . LYS A 1 162 ? -9.155 10.235 15.269 1.00 98.06 162 LYS A O 1
ATOM 1297 N N . ASN A 1 163 ? -8.943 12.409 15.819 1.00 98.19 163 ASN A N 1
ATOM 1298 C CA . ASN A 1 163 ? -10.376 12.733 15.752 1.00 98.19 163 ASN A CA 1
ATOM 1299 C C . ASN A 1 163 ? -10.763 13.498 14.482 1.00 98.19 163 ASN A C 1
ATOM 1301 O O . ASN A 1 163 ? -11.942 13.522 14.131 1.00 98.19 163 ASN A O 1
ATOM 1305 N N . TYR A 1 164 ? -9.778 14.097 13.817 1.00 98.69 164 TYR A N 1
ATOM 1306 C CA . TYR A 1 164 ? -9.929 14.846 12.578 1.00 98.69 164 TYR A CA 1
ATOM 1307 C C . TYR A 1 164 ? -8.935 14.336 11.549 1.00 98.69 164 TYR A C 1
ATOM 1309 O O . TYR A 1 164 ? -7.928 13.719 11.920 1.00 98.69 164 TYR A O 1
ATOM 1317 N N . GLU A 1 165 ? -9.237 14.602 10.287 1.00 98.81 165 GLU A N 1
ATOM 1318 C CA . GLU A 1 165 ? -8.340 14.304 9.182 1.00 98.81 165 GLU A CA 1
ATOM 1319 C C . GLU A 1 165 ? -6.960 14.901 9.418 1.00 98.81 165 GLU A C 1
ATOM 1321 O O . GLU A 1 165 ? -6.820 16.013 9.936 1.00 98.81 165 GLU A O 1
ATOM 1326 N N . ILE A 1 166 ? -5.925 14.134 9.087 1.00 98.62 166 ILE A N 1
ATOM 1327 C CA . ILE A 1 166 ? -4.562 14.528 9.414 1.00 98.62 166 ILE A CA 1
ATOM 1328 C C . ILE A 1 166 ? -3.534 13.794 8.558 1.00 98.62 166 ILE A C 1
ATOM 1330 O O . ILE A 1 166 ? -3.613 12.579 8.375 1.00 98.62 166 ILE A O 1
ATOM 1334 N N . ARG A 1 167 ? -2.500 14.526 8.132 1.00 98.44 167 ARG A N 1
ATOM 1335 C CA . ARG A 1 167 ? -1.229 13.950 7.687 1.00 98.44 167 ARG A CA 1
ATOM 1336 C C . ARG A 1 167 ? -0.299 13.746 8.881 1.00 98.44 167 ARG A C 1
ATOM 1338 O O . ARG A 1 167 ? -0.090 14.656 9.689 1.00 98.44 167 ARG A O 1
ATOM 1345 N N . ARG A 1 168 ? 0.299 12.565 9.003 1.00 97.69 168 ARG A N 1
ATOM 1346 C CA . ARG A 1 168 ? 1.250 12.215 10.060 1.00 97.69 168 ARG A CA 1
ATOM 1347 C C . ARG A 1 168 ? 2.537 11.664 9.464 1.00 97.69 168 ARG A C 1
ATOM 1349 O O . ARG A 1 168 ? 2.468 10.753 8.645 1.00 97.69 168 ARG A O 1
ATOM 1356 N N . PRO A 1 169 ? 3.705 12.162 9.906 1.00 96.94 169 PRO A N 1
ATOM 1357 C CA . PRO A 1 169 ? 4.950 11.532 9.534 1.00 96.94 169 PRO A CA 1
ATOM 1358 C C . PRO A 1 169 ? 5.105 10.210 10.288 1.00 96.94 169 PRO A C 1
ATOM 1360 O O . PRO A 1 169 ? 4.596 10.054 11.410 1.00 96.94 169 PRO A O 1
ATOM 1363 N N . ARG A 1 170 ? 5.863 9.283 9.714 1.00 96.69 170 ARG A N 1
ATOM 1364 C CA . ARG A 1 170 ? 6.459 8.170 10.450 1.00 96.69 170 ARG A CA 1
ATOM 1365 C C . ARG A 1 170 ? 7.479 8.701 11.454 1.00 96.69 170 ARG A C 1
ATOM 1367 O O . ARG A 1 170 ? 7.971 9.819 11.354 1.00 96.69 170 ARG A O 1
ATOM 1374 N N . ASP A 1 171 ? 7.748 7.903 12.477 1.00 97.25 171 ASP A N 1
ATOM 1375 C CA . ASP A 1 171 ? 8.771 8.207 13.481 1.00 97.25 171 ASP A CA 1
ATOM 1376 C C . ASP A 1 171 ? 9.295 6.886 14.064 1.00 97.25 171 ASP A C 1
ATOM 1378 O O . ASP A 1 171 ? 8.770 6.401 15.077 1.00 97.25 171 ASP A O 1
ATOM 1382 N N . PRO A 1 172 ? 10.282 6.258 13.395 1.00 95.56 172 PRO A N 1
ATOM 1383 C CA . PRO A 1 172 ? 10.877 5.005 13.851 1.00 95.56 172 PRO A CA 1
ATOM 1384 C C . PRO A 1 172 ? 11.491 5.127 15.249 1.00 95.56 172 PRO A C 1
ATOM 1386 O O . PRO A 1 172 ? 11.358 4.210 16.056 1.00 95.56 172 PRO A O 1
ATOM 1389 N N . ALA A 1 173 ? 12.061 6.290 15.588 1.00 96.00 173 ALA A N 1
ATOM 1390 C CA . ALA A 1 173 ? 12.646 6.547 16.905 1.00 96.00 173 ALA A CA 1
ATOM 1391 C C . ALA A 1 173 ? 11.608 6.482 18.040 1.00 96.00 173 ALA A C 1
ATOM 1393 O O . ALA A 1 173 ? 11.958 6.188 19.182 1.00 96.00 173 ALA A O 1
ATOM 1394 N N . ARG A 1 174 ? 10.324 6.713 17.732 1.00 97.06 174 ARG A N 1
ATOM 1395 C CA . ARG A 1 174 ? 9.201 6.540 18.668 1.00 97.06 174 ARG A CA 1
ATOM 1396 C C . ARG A 1 174 ? 8.399 5.267 18.448 1.00 97.06 174 ARG A C 1
ATOM 1398 O O . ARG A 1 174 ? 7.330 5.120 19.043 1.00 97.06 174 ARG A O 1
ATOM 1405 N N . ASN A 1 175 ? 8.868 4.354 17.600 1.00 97.50 175 ASN A N 1
ATOM 1406 C CA . ASN A 1 175 ? 8.112 3.172 17.187 1.00 97.50 175 ASN A CA 1
ATOM 1407 C C . ASN A 1 175 ? 6.686 3.536 16.723 1.00 97.50 175 ASN A C 1
ATOM 1409 O O . ASN A 1 175 ? 5.723 2.840 17.065 1.00 97.50 175 ASN A O 1
ATOM 1413 N N . ARG A 1 176 ? 6.525 4.681 16.034 1.00 98.44 176 ARG A N 1
ATOM 1414 C CA . ARG A 1 176 ? 5.197 5.199 15.692 1.00 98.44 176 ARG A CA 1
ATOM 1415 C C . ARG A 1 176 ? 4.462 4.223 14.782 1.00 98.44 176 ARG A C 1
ATOM 1417 O O . ARG A 1 176 ? 4.979 3.813 13.749 1.00 98.44 176 ARG A O 1
ATOM 1424 N N . LYS A 1 177 ? 3.229 3.903 15.162 1.00 98.75 177 LYS A N 1
ATOM 1425 C CA . LYS A 1 177 ? 2.300 3.073 14.389 1.00 98.75 177 LYS A CA 1
ATOM 1426 C C . LYS A 1 177 ? 0.870 3.541 14.600 1.00 98.75 177 LYS A C 1
ATOM 1428 O O . LYS A 1 177 ? 0.597 4.314 15.522 1.00 98.75 177 LYS A O 1
ATOM 1433 N N . TRP A 1 178 ? -0.048 3.036 13.789 1.00 98.88 178 TRP A N 1
ATOM 1434 C CA . TRP A 1 178 ? -1.463 3.381 13.891 1.00 98.88 178 TRP A CA 1
ATOM 1435 C C . TRP A 1 178 ? -2.309 2.151 14.181 1.00 98.88 178 TRP A C 1
ATOM 1437 O O . TRP A 1 178 ? -1.869 1.023 13.988 1.00 98.88 178 TRP A O 1
ATOM 1447 N N . ARG A 1 179 ? -3.520 2.370 14.678 1.00 98.88 179 ARG A N 1
ATOM 1448 C CA . ARG A 1 179 ? -4.545 1.345 14.851 1.00 98.88 179 ARG A CA 1
ATOM 1449 C C . ARG A 1 179 ? -5.861 1.880 14.339 1.00 98.88 179 ARG A C 1
ATOM 1451 O O . ARG A 1 179 ? -6.262 2.959 14.770 1.00 98.88 179 ARG A O 1
ATOM 1458 N N . VAL A 1 180 ? -6.535 1.105 13.500 1.00 98.81 180 VAL A N 1
ATOM 1459 C CA . VAL A 1 180 ? -7.956 1.300 13.205 1.00 98.81 180 VAL A CA 1
ATOM 1460 C C . VAL A 1 180 ? -8.727 0.243 13.977 1.00 98.81 180 VAL A C 1
ATOM 1462 O O . VAL A 1 180 ? -8.456 -0.948 13.846 1.00 98.81 180 VAL A O 1
ATOM 1465 N N . GLU A 1 181 ? -9.645 0.667 14.835 1.00 98.44 181 GLU A N 1
ATOM 1466 C CA . GLU A 1 181 ? -10.457 -0.234 15.652 1.00 98.44 181 GLU A CA 1
ATOM 1467 C C . GLU A 1 181 ? -11.927 0.162 15.611 1.00 98.44 181 GLU A C 1
ATOM 1469 O O . GLU A 1 181 ? -12.265 1.345 15.563 1.00 98.44 181 GLU A O 1
ATOM 1474 N N . ASN A 1 182 ? -12.802 -0.833 15.672 1.00 98.62 182 ASN A N 1
ATOM 1475 C CA . ASN A 1 182 ? -14.233 -0.625 15.758 1.00 98.62 182 ASN A CA 1
ATOM 1476 C C . ASN A 1 182 ? -14.635 -0.440 17.225 1.00 98.62 182 ASN A C 1
ATOM 1478 O O . ASN A 1 182 ? -14.461 -1.337 18.052 1.00 98.62 182 ASN A O 1
ATOM 1482 N N . THR A 1 183 ? -15.189 0.719 17.566 1.00 98.19 183 THR A N 1
ATOM 1483 C CA . THR A 1 183 ? -15.462 1.107 18.957 1.00 98.19 183 THR A CA 1
ATOM 1484 C C . THR A 1 183 ? -16.598 0.327 19.608 1.00 98.19 183 THR A C 1
ATOM 1486 O O . THR A 1 183 ? -16.620 0.224 20.832 1.00 98.19 183 THR A O 1
ATOM 1489 N N . ALA A 1 184 ?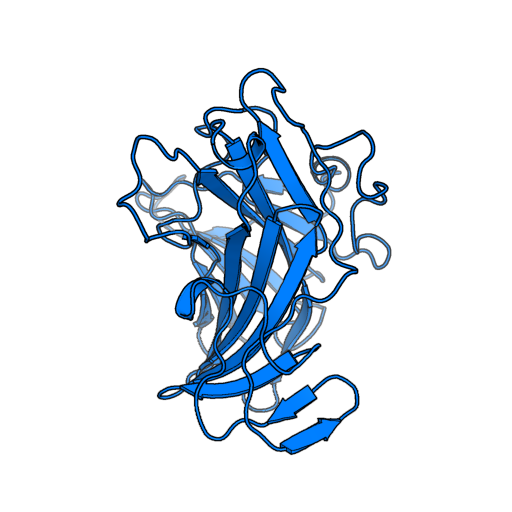 -17.499 -0.268 18.822 1.00 97.94 184 ALA A N 1
ATOM 1490 C CA . ALA A 1 184 ? -18.580 -1.105 19.337 1.00 97.94 184 ALA A CA 1
ATOM 1491 C C . ALA A 1 184 ? -18.107 -2.521 19.708 1.00 97.94 184 ALA A C 1
ATOM 1493 O O . ALA A 1 184 ? -18.704 -3.164 20.566 1.00 97.94 184 ALA A O 1
ATOM 1494 N N . THR A 1 185 ? -17.044 -3.018 19.067 1.00 97.69 185 THR A N 1
ATOM 1495 C CA . THR A 1 185 ? -16.575 -4.407 19.235 1.00 97.69 185 THR A CA 1
ATOM 1496 C C . THR A 1 185 ? -15.200 -4.528 19.891 1.00 97.69 185 THR A C 1
ATOM 1498 O O . THR A 1 185 ? -14.858 -5.599 20.382 1.00 97.69 185 THR A O 1
ATOM 1501 N N . GLY A 1 186 ? -14.395 -3.463 19.890 1.00 97.50 186 GLY A N 1
ATOM 1502 C CA . GLY A 1 186 ? -13.016 -3.465 20.389 1.00 97.50 186 GLY A CA 1
ATOM 1503 C C . GLY A 1 186 ? -12.011 -4.198 19.492 1.00 97.50 186 GLY A C 1
ATOM 1504 O O . GLY A 1 186 ? -10.830 -4.262 19.839 1.00 97.50 186 GLY A O 1
ATOM 1505 N N . GLN A 1 187 ? -12.464 -4.741 18.358 1.00 98.62 187 GLN A N 1
ATOM 1506 C CA . GLN A 1 187 ? -11.626 -5.402 17.361 1.00 98.62 187 GLN A CA 1
ATOM 1507 C C . GLN A 1 187 ? -10.953 -4.351 16.477 1.00 98.62 187 GLN A C 1
ATOM 1509 O O . GLN A 1 187 ? -11.535 -3.302 16.203 1.00 98.62 187 GLN A O 1
ATOM 1514 N N . GLY A 1 188 ? -9.753 -4.629 15.983 1.00 98.50 188 GLY A N 1
ATOM 1515 C CA . GLY A 1 188 ? -9.033 -3.686 15.138 1.00 98.50 188 GLY A CA 1
ATOM 1516 C C . GLY A 1 188 ? -7.834 -4.294 14.443 1.00 98.50 188 GLY A C 1
ATOM 1517 O O . GLY A 1 188 ? -7.566 -5.487 14.564 1.00 98.50 188 GLY A O 1
ATOM 1518 N N . TYR A 1 189 ? -7.112 -3.446 13.727 1.00 98.88 189 TYR A N 1
ATOM 1519 C CA . TYR A 1 189 ? -5.853 -3.769 13.080 1.00 98.88 189 TYR A CA 1
ATOM 1520 C C . TYR A 1 189 ? -4.821 -2.682 13.387 1.00 98.88 189 TYR A C 1
ATOM 1522 O O . TYR A 1 189 ? -5.099 -1.491 13.241 1.00 98.88 189 TYR A O 1
ATOM 1530 N N . ASP A 1 190 ? -3.630 -3.099 13.816 1.00 98.88 190 ASP A N 1
ATOM 1531 C CA . ASP A 1 190 ? -2.442 -2.247 13.844 1.00 98.88 190 ASP A CA 1
ATOM 1532 C C . ASP A 1 190 ? -1.892 -2.109 12.420 1.00 98.88 190 ASP A C 1
ATOM 1534 O O . ASP A 1 190 ? -1.777 -3.107 11.714 1.00 98.88 190 ASP A O 1
ATOM 1538 N N . ILE A 1 191 ? -1.493 -0.898 12.039 1.00 98.88 191 ILE A N 1
ATOM 1539 C CA . ILE A 1 191 ? -0.733 -0.568 10.831 1.00 98.88 191 ILE A CA 1
ATOM 1540 C C . ILE A 1 191 ? 0.693 -0.284 11.284 1.00 98.88 191 ILE A C 1
ATOM 1542 O O . ILE A 1 191 ? 0.972 0.769 11.865 1.00 98.88 191 ILE A O 1
ATOM 1546 N N . ILE A 1 192 ? 1.576 -1.253 11.080 1.00 98.81 192 ILE A N 1
ATOM 1547 C CA . ILE A 1 192 ? 2.962 -1.213 11.541 1.00 98.81 192 ILE A CA 1
ATOM 1548 C C . ILE A 1 192 ? 3.849 -0.898 10.339 1.00 98.81 192 ILE A C 1
ATOM 1550 O O . ILE A 1 192 ? 3.863 -1.709 9.413 1.00 98.81 192 ILE A O 1
ATOM 1554 N N . PRO A 1 193 ? 4.571 0.236 10.327 1.00 98.50 193 PRO A N 1
ATOM 1555 C CA . PRO A 1 193 ? 5.534 0.512 9.270 1.00 98.50 193 PRO A CA 1
ATOM 1556 C C . PRO A 1 193 ? 6.541 -0.622 9.069 1.00 98.50 193 PRO A C 1
ATOM 1558 O O . PRO A 1 193 ? 6.981 -1.231 10.049 1.00 98.50 193 PRO A O 1
ATOM 1561 N N . GLY A 1 194 ? 6.884 -0.900 7.813 1.00 96.94 194 GLY A N 1
ATOM 1562 C CA . GLY A 1 194 ? 8.043 -1.709 7.466 1.00 96.94 194 GLY A CA 1
ATOM 1563 C C . GLY A 1 194 ? 9.335 -1.011 7.890 1.00 96.94 194 GLY A C 1
ATOM 1564 O O . GLY A 1 194 ? 9.377 0.213 8.026 1.00 96.94 194 GLY A O 1
ATOM 1565 N N . ALA A 1 195 ? 10.383 -1.796 8.142 1.00 93.00 195 ALA A N 1
ATOM 1566 C CA . ALA A 1 195 ? 11.693 -1.257 8.511 1.00 93.00 195 ALA A CA 1
ATOM 1567 C C . ALA A 1 195 ? 12.329 -0.459 7.360 1.00 93.00 195 ALA A C 1
ATOM 1569 O O . ALA A 1 195 ? 13.040 0.510 7.616 1.00 93.00 195 ALA A O 1
ATOM 1570 N N . ASP A 1 196 ? 12.000 -0.839 6.124 1.00 92.69 196 ASP A N 1
ATOM 1571 C CA . ASP A 1 196 ? 12.547 -0.273 4.890 1.00 92.69 196 ASP A CA 1
ATOM 1572 C C . ASP A 1 196 ? 11.639 0.810 4.279 1.00 92.69 196 ASP A C 1
ATOM 1574 O O . ASP A 1 196 ? 11.957 1.396 3.247 1.00 92.69 196 ASP A O 1
ATOM 1578 N N . ASP A 1 197 ? 10.511 1.124 4.928 1.00 95.81 197 ASP A N 1
ATOM 1579 C CA . ASP A 1 197 ? 9.583 2.147 4.458 1.00 95.81 197 ASP A CA 1
ATOM 1580 C C . ASP A 1 197 ? 10.090 3.527 4.919 1.00 95.81 197 ASP A C 1
ATOM 1582 O O . ASP A 1 197 ? 9.637 4.055 5.941 1.00 95.81 197 ASP A O 1
ATOM 1586 N N . GLY A 1 198 ? 11.075 4.087 4.209 1.00 95.38 198 GLY A N 1
ATOM 1587 C CA . GLY A 1 198 ? 11.774 5.330 4.559 1.00 95.38 198 GLY A CA 1
ATOM 1588 C C . GLY A 1 198 ? 10.846 6.492 4.935 1.00 95.38 198 GLY A C 1
ATOM 1589 O O . GLY A 1 198 ? 9.671 6.497 4.599 1.00 95.38 198 GLY A O 1
ATOM 1590 N N . VAL A 1 199 ? 11.344 7.502 5.654 1.00 97.44 199 VAL A N 1
ATOM 1591 C CA . VAL A 1 199 ? 10.515 8.613 6.168 1.00 97.44 199 VAL A CA 1
ATOM 1592 C C . VAL A 1 199 ? 10.536 9.803 5.206 1.00 97.44 199 VAL A C 1
ATOM 1594 O O . VAL A 1 199 ? 11.611 10.298 4.875 1.00 97.44 199 VAL A O 1
ATOM 1597 N N . ALA A 1 200 ? 9.363 10.316 4.820 1.00 97.75 200 ALA A N 1
ATOM 1598 C CA . ALA A 1 200 ? 9.208 11.371 3.815 1.00 97.75 200 ALA A CA 1
ATOM 1599 C C . ALA A 1 200 ? 10.070 12.604 4.115 1.00 97.75 200 ALA A C 1
ATOM 1601 O O . ALA A 1 200 ? 10.845 13.046 3.275 1.00 97.75 200 ALA A O 1
ATOM 1602 N N . THR A 1 201 ? 9.989 13.132 5.342 1.00 96.44 201 THR A N 1
ATOM 1603 C CA . THR A 1 201 ? 10.691 14.364 5.753 1.00 96.44 201 THR A CA 1
ATOM 1604 C C . THR A 1 201 ? 12.208 14.232 5.831 1.00 96.44 201 THR A C 1
ATOM 1606 O O . THR A 1 201 ? 12.896 15.237 5.973 1.00 96.44 201 THR A O 1
ATOM 1609 N N . THR A 1 202 ? 12.730 13.007 5.803 1.00 95.75 202 THR A N 1
ATOM 1610 C CA . THR A 1 202 ? 14.172 12.735 5.762 1.00 95.75 202 THR A CA 1
ATOM 1611 C C . THR A 1 202 ? 14.590 12.096 4.440 1.00 95.75 202 THR A C 1
ATOM 1613 O O . THR A 1 202 ? 15.733 11.661 4.325 1.00 95.75 202 THR A O 1
ATOM 1616 N N . SER A 1 203 ? 13.677 12.000 3.467 1.00 95.38 203 SER A N 1
ATOM 1617 C CA . SER A 1 203 ? 13.993 11.515 2.127 1.00 95.38 203 SER A CA 1
ATOM 1618 C C . SER A 1 203 ? 14.947 12.505 1.446 1.00 95.38 203 SER A C 1
ATOM 1620 O O . SER A 1 203 ? 14.751 13.716 1.602 1.00 95.38 203 SER A O 1
ATOM 1622 N N . PRO A 1 204 ? 15.963 12.043 0.694 1.00 95.25 204 PRO A N 1
ATOM 1623 C CA . PRO A 1 204 ? 16.919 12.935 0.029 1.00 95.25 204 PRO A CA 1
ATOM 1624 C C . PRO A 1 204 ? 16.275 13.928 -0.950 1.00 95.25 204 PRO A C 1
ATOM 1626 O O . PRO A 1 204 ? 16.830 14.992 -1.205 1.00 95.25 204 PRO A O 1
ATOM 1629 N N . ASP A 1 205 ? 15.091 13.599 -1.463 1.00 96.62 205 ASP A N 1
ATOM 1630 C CA . ASP A 1 205 ? 14.319 14.387 -2.419 1.00 96.62 205 ASP A CA 1
ATOM 1631 C C . ASP A 1 205 ? 13.141 15.160 -1.797 1.00 96.62 205 ASP A C 1
ATOM 1633 O O . ASP A 1 205 ? 12.281 15.682 -2.516 1.00 96.62 205 ASP A O 1
ATOM 1637 N N . TRP A 1 206 ? 13.102 15.281 -0.463 1.00 96.94 206 TRP A N 1
ATOM 1638 C CA . TRP A 1 206 ? 12.137 16.132 0.238 1.00 96.94 206 TRP A CA 1
ATOM 1639 C C . TRP A 1 206 ? 12.092 17.550 -0.380 1.00 96.94 206 TRP A C 1
ATOM 1641 O O . TRP A 1 206 ? 13.148 18.161 -0.565 1.00 96.94 206 TRP A O 1
ATOM 1651 N N . PRO A 1 207 ? 10.903 18.120 -0.686 1.00 96.75 207 PRO A N 1
ATOM 1652 C CA . PRO A 1 207 ? 9.562 17.721 -0.237 1.00 96.75 207 PRO A CA 1
ATOM 1653 C C . PRO A 1 207 ? 8.751 16.802 -1.167 1.00 96.75 207 PRO A C 1
ATOM 1655 O O . PRO A 1 207 ? 7.565 16.604 -0.910 1.00 96.75 207 PRO A O 1
ATOM 1658 N N . PHE A 1 208 ? 9.355 16.216 -2.204 1.00 97.50 208 PHE A N 1
ATOM 1659 C CA . PHE A 1 208 ? 8.655 15.427 -3.230 1.00 97.50 208 PHE A CA 1
ATOM 1660 C C . PHE A 1 208 ? 7.706 14.318 -2.705 1.00 97.50 208 PHE A C 1
ATOM 1662 O O . PHE A 1 208 ? 6.548 14.284 -3.134 1.00 97.50 208 PHE A O 1
ATOM 1669 N N . PRO A 1 209 ? 8.081 13.471 -1.719 1.00 96.94 209 PRO A N 1
ATOM 1670 C CA . PRO A 1 209 ? 7.179 12.441 -1.190 1.00 96.94 209 PRO A CA 1
ATOM 1671 C C . PRO A 1 209 ? 5.939 12.984 -0.468 1.00 96.94 209 PRO A C 1
ATOM 1673 O O . PRO A 1 209 ? 5.026 12.213 -0.171 1.00 96.94 209 PRO A O 1
ATOM 1676 N N . SER A 1 210 ? 5.879 14.284 -0.163 1.00 96.75 210 SER A N 1
ATOM 1677 C CA . SER A 1 210 ? 4.756 14.984 0.484 1.00 96.75 210 SER A CA 1
ATOM 1678 C C . SER A 1 210 ? 4.394 14.519 1.910 1.00 96.75 210 SER A C 1
ATOM 1680 O O . SER A 1 210 ? 3.920 15.322 2.709 1.00 96.75 210 SER A O 1
ATOM 1682 N N . GLY A 1 211 ? 4.626 13.268 2.307 1.00 97.88 211 GLY A N 1
ATOM 1683 C CA . GLY A 1 211 ? 4.329 12.742 3.640 1.00 97.88 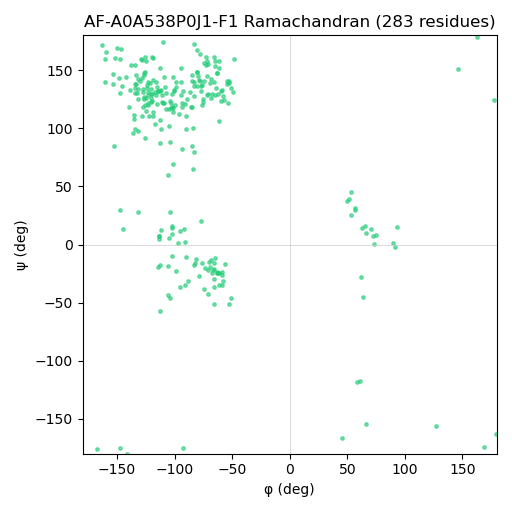211 GLY A CA 1
ATOM 1684 C C . GLY A 1 211 ? 4.287 11.219 3.701 1.00 97.88 211 GLY A C 1
ATOM 1685 O O . GLY A 1 211 ? 4.442 10.546 2.691 1.00 97.88 211 GLY A O 1
ATOM 1686 N N . ASP A 1 212 ? 4.054 10.686 4.904 1.00 98.56 212 ASP A N 1
ATOM 1687 C CA . ASP A 1 212 ? 4.056 9.238 5.136 1.00 98.56 212 ASP A CA 1
ATOM 1688 C C . ASP A 1 212 ? 2.651 8.644 5.274 1.00 98.56 212 ASP A C 1
ATOM 1690 O O . ASP A 1 212 ? 2.370 7.590 4.717 1.00 98.56 212 ASP A O 1
ATOM 1694 N N . VAL A 1 213 ? 1.765 9.271 6.056 1.00 98.75 213 VAL A N 1
ATOM 1695 C CA . VAL A 1 213 ? 0.419 8.742 6.314 1.00 98.75 213 VAL A CA 1
ATOM 1696 C C . VAL A 1 213 ? -0.614 9.853 6.294 1.00 98.75 213 VAL A C 1
ATOM 1698 O O . VAL A 1 213 ? -0.444 10.858 6.980 1.00 98.75 213 VAL A O 1
ATOM 1701 N N . TRP A 1 214 ? -1.723 9.635 5.592 1.00 98.81 214 TRP A N 1
ATOM 1702 C CA . TRP A 1 214 ? -2.915 10.474 5.662 1.00 98.81 214 TRP A CA 1
ATOM 1703 C C . TRP A 1 214 ? -4.065 9.649 6.204 1.00 98.81 214 TRP A C 1
ATOM 1705 O O . TRP A 1 214 ? -4.316 8.525 5.774 1.00 98.81 214 TRP A O 1
ATOM 1715 N N . ILE A 1 215 ? -4.748 10.213 7.187 1.00 98.81 215 ILE A N 1
ATOM 1716 C CA . ILE A 1 215 ? -5.919 9.623 7.813 1.00 98.81 215 ILE A CA 1
ATOM 1717 C C . ILE A 1 215 ? -7.069 10.527 7.415 1.00 98.81 215 ILE A C 1
ATOM 1719 O O . ILE A 1 215 ? -7.135 11.655 7.902 1.00 98.81 215 ILE A O 1
ATOM 1723 N N . VAL A 1 216 ? -7.927 10.054 6.519 1.00 98.75 216 VAL A N 1
ATOM 1724 C CA . VAL A 1 216 ? -9.009 10.859 5.940 1.00 98.75 216 VAL A CA 1
ATOM 1725 C C . VAL A 1 216 ? -10.353 10.178 6.136 1.00 98.75 216 VAL A C 1
ATOM 1727 O O . VAL A 1 216 ? -10.431 8.963 6.370 1.00 98.75 216 VAL A O 1
ATOM 1730 N N . ARG A 1 217 ? -11.427 10.961 6.085 1.00 98.50 217 ARG A N 1
ATOM 1731 C CA . ARG A 1 217 ? -12.773 10.402 6.069 1.00 98.50 217 ARG A CA 1
ATOM 1732 C C . ARG A 1 217 ? -13.040 9.817 4.687 1.00 98.50 217 ARG A C 1
ATOM 1734 O O . ARG A 1 217 ? -12.679 10.414 3.685 1.00 98.50 217 ARG A O 1
ATOM 1741 N N . TYR A 1 218 ? -13.708 8.668 4.618 1.00 98.56 218 TYR A N 1
ATOM 1742 C CA . TYR A 1 218 ? -14.044 8.080 3.324 1.00 98.56 218 TYR A CA 1
ATOM 1743 C C . TYR A 1 218 ? -14.876 9.036 2.454 1.00 98.56 218 TYR A C 1
ATOM 1745 O O . TYR A 1 218 ? -15.962 9.486 2.847 1.00 98.56 218 TYR A O 1
ATOM 1753 N N . ARG A 1 219 ? -14.400 9.248 1.224 1.00 97.75 219 ARG A N 1
ATOM 1754 C CA . ARG A 1 219 ? -15.157 9.776 0.088 1.00 97.75 219 ARG A CA 1
ATOM 1755 C C . ARG A 1 219 ? -14.987 8.830 -1.101 1.00 97.75 219 ARG A C 1
ATOM 1757 O O . ARG A 1 219 ? -13.880 8.414 -1.432 1.00 97.75 219 ARG A O 1
ATOM 1764 N N . GLY A 1 220 ? -16.092 8.497 -1.768 1.00 95.62 220 GLY A N 1
ATOM 1765 C CA . GLY A 1 220 ? -16.087 7.489 -2.837 1.00 95.62 220 GLY A CA 1
ATOM 1766 C C . GLY A 1 220 ? -15.304 7.881 -4.093 1.00 95.62 220 GLY A C 1
ATOM 1767 O O . GLY A 1 220 ? -14.889 6.998 -4.836 1.00 95.62 220 GLY A O 1
ATOM 1768 N N . SER A 1 221 ? -15.086 9.179 -4.322 1.00 94.81 221 SER A N 1
ATOM 1769 C CA . SER A 1 221 ? -14.292 9.699 -5.443 1.00 94.81 221 SER A CA 1
ATOM 1770 C C . SER A 1 221 ? -12.786 9.706 -5.180 1.00 94.81 221 SER A C 1
ATOM 1772 O O . SER A 1 221 ? -12.016 9.791 -6.126 1.00 94.81 221 SER A O 1
ATOM 1774 N N . GLU A 1 222 ? -12.353 9.610 -3.922 1.00 96.12 222 GLU A N 1
ATOM 1775 C CA . GLU A 1 222 ? -10.939 9.659 -3.529 1.00 96.12 222 GLU A CA 1
ATOM 1776 C C . GLU A 1 222 ? -10.313 8.267 -3.677 1.00 96.12 222 GLU A C 1
ATOM 1778 O O . GLU A 1 222 ? -9.999 7.595 -2.693 1.00 96.12 222 GLU A O 1
ATOM 1783 N N . ILE A 1 223 ? -10.237 7.775 -4.916 1.00 95.81 223 ILE A N 1
ATOM 1784 C CA . ILE A 1 223 ? -9.689 6.452 -5.270 1.00 95.81 223 ILE A CA 1
ATOM 1785 C C . ILE A 1 223 ? -8.218 6.542 -5.679 1.00 95.81 223 ILE A C 1
ATOM 1787 O O . ILE A 1 223 ? -7.446 5.637 -5.352 1.00 95.81 223 ILE A O 1
ATOM 1791 N N . ASP A 1 224 ? -7.878 7.631 -6.357 1.00 93.19 224 ASP A N 1
ATOM 1792 C CA . ASP A 1 224 ? -6.568 8.181 -6.698 1.00 93.19 224 ASP A CA 1
ATOM 1793 C C . ASP A 1 224 ? -6.683 9.717 -6.575 1.00 93.19 224 ASP A C 1
ATOM 1795 O O . ASP A 1 224 ? -7.743 10.224 -6.199 1.00 93.19 224 ASP A O 1
ATOM 1799 N N . ASP A 1 225 ? -5.614 10.463 -6.838 1.00 93.44 225 ASP A N 1
ATOM 1800 C CA . ASP A 1 225 ? -5.622 11.935 -6.808 1.00 93.44 225 ASP A CA 1
ATOM 1801 C C . ASP A 1 225 ? -5.936 12.582 -8.175 1.00 93.44 225 ASP A C 1
ATOM 1803 O O . ASP A 1 225 ? -5.750 13.787 -8.345 1.00 93.44 225 ASP A O 1
ATOM 1807 N N . GLY A 1 226 ? -6.422 11.804 -9.150 1.00 89.94 226 GLY A N 1
ATOM 1808 C CA . GLY A 1 226 ? -6.849 12.271 -10.470 1.00 89.94 226 GLY A CA 1
ATOM 1809 C C . GLY A 1 226 ? -5.725 12.699 -11.418 1.00 89.94 226 GLY A C 1
ATOM 1810 O O . GLY A 1 226 ? -6.010 13.248 -12.484 1.00 89.94 226 GLY A O 1
ATOM 1811 N N . VAL A 1 227 ? -4.461 12.478 -11.051 1.00 88.94 227 VAL A N 1
ATOM 1812 C CA . VAL A 1 227 ? -3.301 12.838 -11.874 1.00 88.94 227 VAL A CA 1
ATOM 1813 C C . VAL A 1 227 ? -3.102 11.832 -13.010 1.00 88.94 227 VAL A C 1
ATOM 1815 O O . VAL A 1 227 ? -3.157 10.619 -12.815 1.00 88.94 227 VAL A O 1
ATOM 1818 N N . VAL A 1 228 ? -2.820 12.346 -14.209 1.00 81.56 228 VAL A N 1
ATOM 1819 C CA . VAL A 1 228 ? -2.500 11.529 -15.387 1.00 81.56 228 VAL A CA 1
ATOM 1820 C C . VAL A 1 228 ? -1.116 10.900 -15.221 1.00 81.56 228 VAL A C 1
ATOM 1822 O O . VAL A 1 228 ? -0.141 11.601 -14.948 1.00 81.56 228 VAL A O 1
ATOM 1825 N N . ALA A 1 229 ? -1.019 9.584 -15.422 1.00 76.12 229 ALA A N 1
ATOM 1826 C CA . ALA A 1 229 ? 0.269 8.898 -15.467 1.00 76.12 229 ALA A CA 1
ATOM 1827 C C . ALA A 1 229 ? 1.192 9.562 -16.507 1.00 76.12 229 ALA A C 1
ATOM 1829 O O . ALA A 1 229 ? 0.726 9.982 -17.561 1.00 76.12 229 ALA A O 1
ATOM 1830 N N . VAL A 1 230 ? 2.480 9.682 -16.187 1.00 75.44 230 VAL A N 1
ATOM 1831 C CA . VAL A 1 230 ? 3.556 10.365 -16.933 1.00 75.44 230 VAL A CA 1
ATOM 1832 C C . VAL A 1 230 ? 3.460 11.895 -17.084 1.00 75.44 230 VAL A C 1
ATOM 1834 O O . VAL A 1 230 ? 4.262 12.471 -17.818 1.00 75.44 230 VAL A O 1
ATOM 1837 N N . GLY A 1 231 ? 2.548 12.584 -16.386 1.00 77.75 231 GLY A N 1
ATOM 1838 C CA . GLY A 1 231 ? 2.415 14.049 -16.444 1.00 77.75 231 GLY A CA 1
ATOM 1839 C C . GLY A 1 231 ? 2.464 14.750 -15.078 1.00 77.75 231 GLY A C 1
ATOM 1840 O O . GLY A 1 231 ? 2.245 14.106 -14.053 1.00 77.75 231 GLY A O 1
ATOM 1841 N N . PRO A 1 232 ? 2.736 16.071 -15.041 1.00 87.06 232 PRO A N 1
ATOM 1842 C CA . PRO A 1 232 ? 2.644 16.853 -13.814 1.00 87.06 232 PRO A CA 1
ATOM 1843 C C . PRO A 1 232 ? 1.176 17.058 -13.377 1.00 87.06 232 PRO A C 1
ATOM 1845 O O . PRO A 1 232 ? 0.286 17.107 -14.232 1.00 87.06 232 PRO A O 1
ATOM 1848 N N . PRO A 1 233 ? 0.910 17.289 -12.076 1.00 91.81 233 PRO A N 1
ATOM 1849 C CA . PRO A 1 233 ? 1.875 17.251 -10.971 1.00 91.81 233 PRO A CA 1
ATOM 1850 C C . PRO A 1 233 ? 2.371 15.821 -10.712 1.00 91.81 233 PRO A C 1
ATOM 1852 O O . PRO A 1 233 ? 1.598 14.883 -10.822 1.00 91.81 233 PRO A O 1
ATOM 1855 N N . TYR A 1 234 ? 3.652 15.644 -10.385 1.00 94.00 234 TYR A N 1
ATOM 1856 C CA . TYR A 1 234 ? 4.218 14.300 -10.200 1.00 94.00 234 TYR A CA 1
ATOM 1857 C C . TYR A 1 234 ? 4.057 13.808 -8.760 1.00 94.00 234 TYR A C 1
ATOM 1859 O O . TYR A 1 234 ? 3.890 12.613 -8.524 1.00 94.00 234 TYR A O 1
ATOM 1867 N N . GLU A 1 235 ? 4.080 14.734 -7.802 1.00 94.88 235 GLU A N 1
ATOM 1868 C CA . GLU A 1 235 ? 3.856 14.496 -6.383 1.00 94.88 235 GLU A CA 1
ATOM 1869 C C . GLU A 1 235 ? 2.449 13.945 -6.099 1.00 94.88 235 GLU A C 1
ATOM 1871 O O . GLU A 1 235 ? 1.504 14.106 -6.872 1.00 94.88 235 GLU A O 1
ATOM 1876 N N . ALA A 1 236 ? 2.287 13.278 -4.957 1.00 95.81 236 ALA A N 1
ATOM 1877 C CA . ALA A 1 236 ? 0.984 12.794 -4.518 1.00 95.81 236 ALA A CA 1
ATOM 1878 C C . ALA A 1 236 ? 0.124 13.955 -3.976 1.00 95.81 236 ALA A C 1
ATOM 1880 O O . ALA A 1 236 ? 0.495 14.615 -3.006 1.00 95.81 236 ALA A O 1
ATOM 1881 N N . GLY A 1 237 ? -1.061 14.168 -4.552 1.00 96.06 237 GLY A N 1
ATOM 1882 C CA . GLY A 1 237 ? -1.990 15.259 -4.217 1.00 96.06 237 GLY A CA 1
ATOM 1883 C C . GLY A 1 237 ? -2.808 15.074 -2.929 1.00 96.06 237 GLY A C 1
ATOM 1884 O O . GLY A 1 237 ? -3.852 15.707 -2.765 1.00 96.06 237 GLY A O 1
ATOM 1885 N N . LEU A 1 238 ? -2.366 14.210 -2.011 1.00 97.38 238 LEU A N 1
ATOM 1886 C CA . LEU A 1 238 ? -3.157 13.719 -0.871 1.00 97.38 238 LEU A CA 1
ATOM 1887 C C . LEU A 1 238 ? -3.477 14.790 0.185 1.00 97.38 238 LEU A C 1
ATOM 1889 O O . LEU A 1 238 ? -4.468 14.675 0.906 1.00 97.38 238 LEU A O 1
ATOM 1893 N N . ASP A 1 239 ? -2.668 15.850 0.275 1.00 97.06 239 ASP A N 1
ATOM 1894 C CA . ASP A 1 239 ? -2.899 16.958 1.215 1.00 97.06 239 ASP A CA 1
ATOM 1895 C C . ASP A 1 239 ? -4.219 17.694 0.943 1.00 97.06 239 ASP A C 1
ATOM 1897 O O . ASP A 1 239 ? -4.803 18.264 1.863 1.00 97.06 239 ASP A O 1
ATOM 1901 N N . THR A 1 240 ? -4.725 17.645 -0.294 1.00 95.50 240 THR A N 1
ATOM 1902 C CA . THR A 1 240 ? -5.977 18.315 -0.684 1.00 95.50 240 THR A CA 1
ATOM 1903 C C . THR A 1 240 ? -7.218 17.734 -0.002 1.00 95.50 240 THR A C 1
ATOM 1905 O O . THR A 1 240 ? -8.228 18.429 0.122 1.00 95.50 240 THR A O 1
ATOM 1908 N N . TRP A 1 241 ? -7.142 16.494 0.487 1.00 96.19 241 TRP A N 1
ATOM 1909 C CA . TRP A 1 241 ? -8.240 15.828 1.191 1.00 96.19 241 TRP A CA 1
ATOM 1910 C C . TRP A 1 241 ? -8.225 16.065 2.696 1.00 96.19 241 TRP A C 1
ATOM 1912 O O . TRP A 1 241 ? -9.203 15.768 3.366 1.00 96.19 241 TRP A O 1
ATOM 1922 N N . VAL A 1 242 ? -7.151 16.633 3.250 1.00 97.75 242 VAL A N 1
ATOM 1923 C CA . VAL A 1 242 ? -7.094 16.979 4.674 1.00 97.75 242 VAL A CA 1
ATOM 1924 C C . VAL A 1 242 ? -7.732 18.352 4.867 1.00 97.75 242 VAL A C 1
ATOM 1926 O O . VAL A 1 242 ? -7.050 19.376 4.886 1.00 97.75 242 VAL A O 1
ATOM 1929 N N . ASN A 1 243 ? -9.056 18.380 5.011 1.00 96.81 243 ASN A N 1
ATOM 1930 C CA . ASN A 1 243 ? -9.830 19.625 5.085 1.00 96.81 243 ASN A CA 1
ATOM 1931 C C . ASN A 1 243 ? -10.491 19.851 6.462 1.00 96.81 243 ASN A C 1
ATOM 1933 O O . ASN A 1 243 ? -11.232 20.816 6.658 1.00 96.81 243 ASN A O 1
ATOM 1937 N N . GLY A 1 244 ? -10.168 18.996 7.436 1.00 96.81 244 GLY A N 1
ATOM 1938 C CA . GLY A 1 244 ? -10.572 19.148 8.832 1.00 96.81 244 GLY A CA 1
ATOM 1939 C C . GLY A 1 244 ? -11.862 18.418 9.191 1.00 96.81 244 GLY A C 1
ATOM 1940 O O . GLY A 1 244 ? -12.423 18.678 10.260 1.00 96.81 244 GLY A O 1
ATOM 1941 N N . GLU A 1 245 ? -12.341 17.494 8.353 1.00 98.31 245 GLU A N 1
ATOM 1942 C CA . GLU A 1 245 ? -13.483 16.666 8.726 1.00 98.31 245 GLU A CA 1
ATOM 1943 C C . GLU A 1 245 ? -13.196 15.807 9.960 1.00 98.31 245 GLU A C 1
ATOM 1945 O O . GLU A 1 245 ? -12.067 15.416 10.263 1.00 98.31 245 GLU A O 1
ATOM 1950 N N . SER A 1 246 ? -14.256 15.483 10.701 1.00 98.31 246 SER A N 1
ATOM 1951 C CA . SER A 1 246 ? -14.141 14.507 11.777 1.00 98.31 246 SER A CA 1
ATOM 1952 C C . SER A 1 246 ? -14.103 13.086 11.216 1.00 98.31 246 SER A C 1
ATOM 1954 O O . SER A 1 246 ? -14.977 12.685 10.447 1.00 98.31 246 SER A O 1
ATOM 1956 N N . ILE A 1 247 ? -13.144 12.302 11.702 1.00 98.56 247 ILE A N 1
ATOM 1957 C CA . ILE A 1 247 ? -12.970 10.869 11.410 1.00 98.56 247 ILE A CA 1
ATOM 1958 C C . ILE A 1 247 ? -13.417 9.976 12.581 1.00 98.56 247 ILE A C 1
ATOM 1960 O O . ILE A 1 247 ? -13.227 8.762 12.569 1.00 98.56 247 ILE A O 1
ATOM 1964 N N . GLN A 1 248 ? -13.990 10.557 13.639 1.00 96.69 248 GLN A N 1
ATOM 1965 C CA . GLN A 1 248 ? -14.348 9.813 14.844 1.00 96.69 248 GLN A CA 1
ATOM 1966 C C . GLN A 1 248 ? -15.614 8.969 14.634 1.00 96.69 248 GLN A C 1
ATOM 1968 O O . GLN A 1 248 ? -16.698 9.508 14.399 1.00 96.69 248 GLN A O 1
ATOM 1973 N N . ASN A 1 249 ? -15.498 7.645 14.799 1.00 97.94 249 ASN A N 1
ATOM 1974 C CA . ASN A 1 249 ? -16.588 6.683 14.581 1.00 97.94 249 ASN A CA 1
ATOM 1975 C C . ASN A 1 249 ? -17.176 6.769 13.162 1.00 97.94 249 ASN A C 1
ATOM 1977 O O . ASN A 1 249 ? -18.377 6.555 12.965 1.00 97.94 249 ASN A O 1
ATOM 1981 N N . LYS A 1 250 ? -16.339 7.121 12.184 1.00 98.44 250 LYS A N 1
ATOM 1982 C CA . LYS A 1 250 ? -16.706 7.245 10.772 1.00 98.44 250 LYS A CA 1
ATOM 1983 C C . LYS A 1 250 ? -16.068 6.138 9.953 1.00 98.44 250 LYS A C 1
ATOM 1985 O O . LYS A 1 250 ? -15.288 5.349 10.470 1.00 98.44 250 LYS A O 1
ATOM 1990 N N . ASP A 1 251 ? -16.447 6.125 8.689 1.00 98.62 251 ASP A N 1
ATOM 1991 C CA . ASP A 1 251 ? -15.729 5.421 7.644 1.00 98.62 251 ASP A CA 1
ATOM 1992 C C . ASP A 1 251 ? -14.422 6.164 7.345 1.00 98.62 251 ASP A C 1
ATOM 1994 O O . ASP A 1 251 ? -14.423 7.397 7.215 1.00 98.62 251 ASP A O 1
ATOM 1998 N N . VAL A 1 252 ? -13.309 5.432 7.356 1.00 98.56 252 VAL A N 1
ATOM 1999 C CA . VAL A 1 252 ? -11.954 5.991 7.368 1.00 98.56 252 VAL A CA 1
ATOM 2000 C C . VAL A 1 252 ? -11.058 5.278 6.371 1.00 98.56 252 VAL A C 1
ATOM 2002 O O . VAL A 1 252 ? -10.958 4.051 6.338 1.00 98.56 252 VAL A O 1
ATOM 2005 N N . VAL A 1 253 ? -10.319 6.087 5.621 1.00 98.81 253 VAL A N 1
ATOM 2006 C CA . VAL A 1 253 ? -9.310 5.622 4.679 1.00 98.81 253 VAL A CA 1
ATOM 2007 C C . VAL A 1 253 ? -7.945 6.038 5.202 1.00 98.81 253 VAL A C 1
ATOM 2009 O O . VAL A 1 253 ? -7.732 7.184 5.608 1.00 98.81 253 VAL A O 1
ATOM 2012 N N . ILE A 1 254 ? -7.014 5.090 5.200 1.00 98.81 254 ILE A N 1
ATOM 2013 C CA . ILE A 1 254 ? -5.611 5.348 5.498 1.00 98.81 254 ILE A CA 1
ATOM 2014 C C . ILE A 1 254 ? -4.842 5.312 4.190 1.00 98.81 254 ILE A C 1
ATOM 2016 O O . ILE A 1 254 ? -4.746 4.264 3.551 1.00 98.81 254 ILE A O 1
ATOM 2020 N N . TRP A 1 255 ? -4.267 6.445 3.819 1.00 98.81 255 TRP A N 1
ATOM 2021 C CA . TRP A 1 255 ? -3.243 6.490 2.790 1.00 98.81 255 TRP A CA 1
ATOM 2022 C C . TRP A 1 255 ? -1.885 6.292 3.441 1.00 98.81 255 TRP A C 1
ATOM 2024 O O . TRP A 1 255 ? -1.550 6.999 4.391 1.00 98.81 255 TRP A O 1
ATOM 2034 N N . TYR A 1 256 ? -1.124 5.316 2.963 1.00 98.81 256 TYR A N 1
ATOM 2035 C CA . TYR A 1 256 ? 0.183 4.951 3.497 1.00 98.81 256 TYR A CA 1
ATOM 2036 C C . TYR A 1 256 ? 1.220 5.054 2.383 1.00 98.81 256 TYR A C 1
ATOM 2038 O O . TYR A 1 256 ? 1.185 4.251 1.459 1.00 98.81 256 TYR A O 1
ATOM 2046 N N . GLY A 1 257 ? 2.123 6.025 2.457 1.00 98.44 257 GLY A N 1
ATOM 2047 C CA . GLY A 1 257 ? 3.282 6.141 1.576 1.00 98.44 257 GLY A CA 1
ATOM 2048 C C . GLY A 1 257 ? 4.447 5.303 2.094 1.00 98.44 257 GLY A C 1
ATOM 2049 O O . GLY A 1 257 ? 4.695 5.277 3.295 1.00 98.44 257 GLY A O 1
ATOM 2050 N N . ALA A 1 258 ? 5.201 4.642 1.225 1.00 97.88 258 ALA A N 1
ATOM 2051 C CA . ALA A 1 258 ? 6.521 4.093 1.532 1.00 97.88 258 ALA A CA 1
ATOM 2052 C C . ALA A 1 258 ? 7.546 4.650 0.552 1.00 97.88 258 ALA A C 1
ATOM 2054 O O . ALA A 1 258 ? 7.264 4.756 -0.641 1.00 97.88 258 ALA A O 1
ATOM 2055 N N . HIS A 1 259 ? 8.715 5.018 1.076 1.00 97.31 259 HIS A N 1
ATOM 2056 C CA . HIS A 1 259 ? 9.741 5.730 0.324 1.00 97.31 259 HIS A CA 1
ATOM 2057 C C . HIS A 1 259 ? 11.025 4.912 0.304 1.00 97.31 259 HIS A C 1
ATOM 2059 O O . HIS A 1 259 ? 11.507 4.487 1.353 1.00 97.31 259 HIS A O 1
ATOM 2065 N N . PHE A 1 260 ? 11.577 4.713 -0.884 1.00 93.38 260 PHE A N 1
ATOM 2066 C CA . PHE A 1 260 ? 12.781 3.927 -1.104 1.00 93.38 260 PHE A CA 1
ATOM 2067 C C . PHE A 1 260 ? 13.751 4.707 -1.998 1.00 93.38 260 PHE A C 1
ATOM 2069 O O . PHE A 1 260 ? 13.323 5.410 -2.906 1.00 93.38 260 PHE A O 1
ATOM 2076 N N . THR A 1 261 ? 15.055 4.617 -1.731 1.00 93.50 261 THR A N 1
ATOM 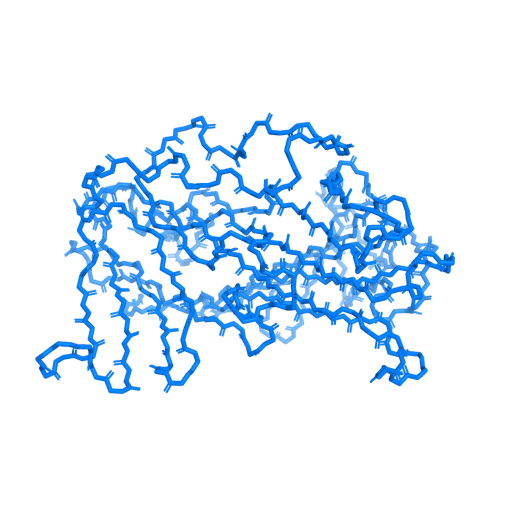2077 C CA . THR A 1 261 ? 16.102 5.255 -2.544 1.00 93.50 261 THR A CA 1
ATOM 2078 C C . THR A 1 261 ? 16.968 4.183 -3.174 1.00 93.50 261 THR A C 1
ATOM 2080 O O . THR A 1 261 ? 17.602 3.419 -2.453 1.00 93.50 261 THR A O 1
ATOM 2083 N N . HIS A 1 262 ? 17.031 4.181 -4.500 1.00 88.00 262 HIS A N 1
ATOM 2084 C CA . HIS A 1 262 ? 17.919 3.320 -5.258 1.00 88.00 262 HIS A CA 1
ATOM 2085 C C . HIS A 1 262 ? 19.226 4.059 -5.550 1.00 88.00 262 HIS A C 1
ATOM 2087 O O . HIS A 1 262 ? 19.231 5.094 -6.224 1.00 88.00 262 HIS A O 1
ATOM 2093 N N . ASP A 1 263 ? 20.334 3.517 -5.050 1.00 85.06 263 ASP A N 1
ATOM 2094 C CA . ASP A 1 263 ? 21.682 4.018 -5.302 1.00 85.06 263 ASP A CA 1
ATOM 2095 C C . ASP A 1 263 ? 22.599 2.860 -5.705 1.00 85.06 263 ASP A C 1
ATOM 2097 O O . ASP A 1 263 ? 23.135 2.130 -4.871 1.00 85.06 263 ASP A O 1
ATOM 2101 N N . VAL A 1 264 ? 22.787 2.717 -7.019 1.00 69.69 264 VAL A N 1
ATOM 2102 C CA . VAL A 1 264 ? 23.525 1.606 -7.639 1.00 69.69 264 VAL A CA 1
ATOM 2103 C C . VAL A 1 264 ? 24.988 1.551 -7.194 1.00 69.69 264 VAL A C 1
ATOM 2105 O O . VAL A 1 264 ? 25.581 0.477 -7.201 1.00 69.69 264 VAL A O 1
ATOM 2108 N N . ALA A 1 265 ? 25.587 2.671 -6.766 1.00 65.12 265 ALA A N 1
ATOM 2109 C CA . ALA A 1 265 ? 26.960 2.669 -6.257 1.00 65.12 265 ALA A CA 1
ATOM 2110 C C . ALA A 1 265 ? 27.090 1.950 -4.901 1.00 65.12 265 ALA A C 1
ATOM 2112 O O . ALA A 1 265 ? 28.192 1.551 -4.519 1.00 65.12 265 ALA A O 1
ATOM 2113 N N . HIS A 1 266 ? 25.975 1.780 -4.188 1.00 59.12 266 HIS A N 1
ATOM 2114 C CA . HIS A 1 266 ? 25.910 1.186 -2.856 1.00 59.12 266 HIS A CA 1
ATOM 2115 C C . HIS A 1 266 ? 25.164 -0.159 -2.824 1.00 59.12 266 HIS A C 1
ATOM 2117 O O . HIS A 1 266 ? 25.013 -0.738 -1.746 1.00 59.12 266 HIS A O 1
ATOM 2123 N N . GLU A 1 267 ? 24.744 -0.692 -3.976 1.00 56.22 267 GLU A N 1
ATOM 2124 C CA . GLU A 1 267 ? 24.110 -2.009 -4.073 1.00 56.22 267 GLU A CA 1
ATOM 2125 C C . GLU A 1 267 ? 25.100 -3.103 -4.505 1.00 56.22 267 GLU A C 1
ATOM 2127 O O . GLU A 1 267 ? 25.885 -2.908 -5.439 1.00 56.22 267 GLU A O 1
ATOM 2132 N N . PRO A 1 268 ? 25.086 -4.284 -3.857 1.00 45.53 268 PRO A N 1
ATOM 2133 C CA . PRO A 1 268 ? 25.807 -5.449 -4.352 1.00 45.53 268 PRO A CA 1
ATOM 2134 C C . PRO A 1 268 ? 25.418 -5.780 -5.801 1.00 45.53 268 PRO A C 1
ATOM 2136 O O . PRO A 1 268 ? 24.244 -5.778 -6.171 1.00 45.53 268 PRO A O 1
ATOM 2139 N N . ALA A 1 269 ? 26.403 -6.131 -6.630 1.00 36.47 269 ALA A N 1
ATOM 2140 C CA . ALA A 1 269 ? 26.135 -6.594 -7.988 1.00 36.47 269 ALA A CA 1
ATOM 2141 C C . ALA A 1 269 ? 25.199 -7.821 -7.963 1.00 36.47 269 ALA A C 1
ATOM 2143 O O . ALA A 1 269 ? 25.513 -8.824 -7.320 1.00 36.47 269 ALA A O 1
ATOM 2144 N N . GLY A 1 270 ? 24.066 -7.743 -8.668 1.00 43.03 270 GLY A N 1
ATOM 2145 C CA . GLY A 1 270 ? 23.080 -8.825 -8.759 1.00 43.03 270 GLY A CA 1
ATOM 2146 C C . GLY A 1 270 ? 21.978 -8.821 -7.691 1.00 43.03 270 GLY A C 1
ATOM 2147 O O . GLY A 1 270 ? 21.124 -9.702 -7.739 1.00 43.03 270 GLY A O 1
ATOM 2148 N N . SER A 1 271 ? 21.943 -7.854 -6.764 1.00 51.91 271 SER A N 1
ATOM 2149 C CA . SER A 1 271 ? 20.802 -7.641 -5.857 1.00 51.91 271 SER A CA 1
ATOM 2150 C C . SER A 1 271 ? 19.943 -6.465 -6.330 1.00 51.91 271 SER A C 1
ATOM 2152 O O . SER A 1 271 ? 19.942 -5.409 -5.710 1.00 51.91 271 SER A O 1
ATOM 2154 N N . HIS A 1 272 ? 19.240 -6.625 -7.449 1.00 61.22 272 HIS A N 1
ATOM 2155 C CA . HIS A 1 272 ? 18.363 -5.580 -7.987 1.00 61.22 272 HIS A CA 1
ATOM 2156 C C . HIS A 1 272 ? 16.941 -5.786 -7.478 1.00 61.22 272 HIS A C 1
ATOM 2158 O O . HIS A 1 272 ? 16.107 -6.404 -8.143 1.00 61.22 272 HIS A O 1
ATOM 2164 N N . GLY A 1 273 ? 16.674 -5.325 -6.261 1.00 71.94 273 GLY A N 1
ATOM 2165 C CA . GLY A 1 273 ? 15.357 -5.524 -5.685 1.00 71.94 273 GLY A CA 1
ATOM 2166 C C . GLY A 1 273 ? 15.214 -5.012 -4.270 1.00 71.94 273 GLY A C 1
ATOM 2167 O O . GLY A 1 273 ? 15.921 -5.463 -3.373 1.00 71.94 273 GLY A O 1
ATOM 2168 N N . HIS A 1 274 ? 14.237 -4.136 -4.059 1.00 86.81 274 HIS A N 1
ATOM 2169 C CA . HIS A 1 274 ? 13.831 -3.703 -2.722 1.00 86.81 274 HIS A CA 1
ATOM 2170 C C . HIS A 1 274 ? 12.339 -3.849 -2.559 1.00 86.81 274 HIS A C 1
ATOM 2172 O O . HIS A 1 274 ? 11.589 -3.620 -3.502 1.00 86.81 274 HIS A O 1
ATOM 2178 N N . ILE A 1 275 ? 11.912 -4.226 -1.359 1.00 95.00 275 ILE A N 1
ATOM 2179 C CA . ILE A 1 275 ? 10.506 -4.416 -1.032 1.00 95.00 275 ILE A CA 1
ATOM 2180 C C . ILE A 1 275 ? 10.166 -3.523 0.150 1.00 95.00 275 ILE A C 1
ATOM 2182 O O . ILE A 1 275 ? 10.797 -3.603 1.200 1.00 95.00 275 ILE A O 1
ATOM 2186 N N . VAL A 1 276 ? 9.109 -2.736 -0.002 1.00 97.69 276 VAL A N 1
ATOM 2187 C CA . VAL A 1 276 ? 8.537 -1.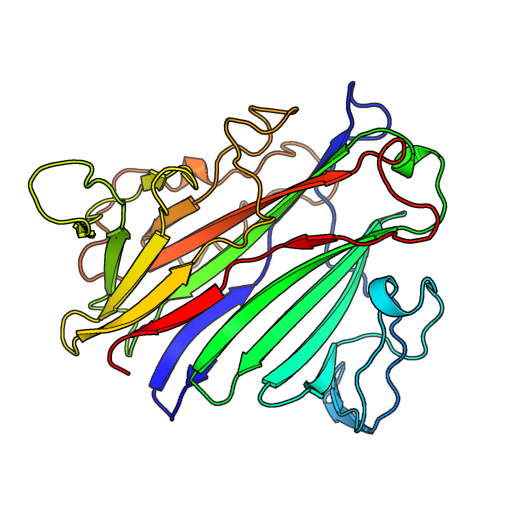916 1.067 1.00 97.69 276 VAL A CA 1
ATOM 2188 C C . VAL A 1 276 ? 7.093 -2.321 1.334 1.00 97.69 276 VAL A C 1
ATOM 2190 O O . VAL A 1 276 ? 6.435 -2.968 0.516 1.00 97.69 276 VAL A O 1
ATOM 2193 N N . GLY A 1 277 ? 6.572 -1.945 2.492 1.00 98.12 277 GLY A N 1
ATOM 2194 C CA . GLY A 1 277 ? 5.152 -1.978 2.794 1.00 98.12 277 GLY A CA 1
ATOM 2195 C C . GLY A 1 277 ? 4.834 -2.305 4.253 1.00 98.12 277 GLY A C 1
ATOM 2196 O O . GLY A 1 277 ? 5.534 -3.082 4.919 1.00 98.12 277 GLY A O 1
ATOM 2197 N N . PRO A 1 278 ? 3.697 -1.797 4.756 1.00 98.62 278 PRO A N 1
ATOM 2198 C CA . PRO A 1 278 ? 3.329 -1.947 6.151 1.00 98.62 278 PRO A CA 1
ATOM 2199 C C . PRO A 1 278 ? 2.888 -3.377 6.469 1.00 98.62 278 PRO A C 1
ATOM 2201 O O . PRO A 1 278 ? 2.480 -4.160 5.613 1.00 98.62 278 PRO A O 1
ATOM 2204 N N . THR A 1 279 ? 2.899 -3.733 7.747 1.00 98.81 279 THR A N 1
ATOM 2205 C CA . THR A 1 279 ? 2.259 -4.952 8.251 1.00 98.81 279 THR A CA 1
ATOM 2206 C C . THR A 1 279 ? 0.960 -4.593 8.958 1.00 98.81 279 THR A C 1
ATOM 2208 O O . THR A 1 279 ? 0.966 -3.829 9.923 1.00 98.81 279 THR A O 1
ATOM 2211 N N . LEU A 1 280 ? -0.150 -5.177 8.507 1.00 98.88 280 LEU A N 1
ATOM 2212 C CA . LEU A 1 280 ? -1.461 -5.026 9.127 1.00 98.88 280 LEU A CA 1
ATOM 2213 C C . LEU A 1 280 ? -1.711 -6.212 10.057 1.00 98.88 280 LEU A C 1
ATOM 2215 O O . LEU A 1 280 ? -1.846 -7.347 9.596 1.00 98.88 280 LEU A O 1
ATOM 2219 N N . LYS A 1 281 ? -1.767 -5.976 11.368 1.00 98.75 281 LYS A N 1
ATOM 2220 C CA . LYS A 1 281 ? -1.867 -7.049 12.368 1.00 98.75 281 LYS A CA 1
ATOM 2221 C C . LYS A 1 281 ? -3.185 -6.973 13.140 1.00 98.75 281 LYS A C 1
ATOM 2223 O O . LYS A 1 281 ? -3.464 -5.915 13.702 1.00 98.75 281 LYS A O 1
ATOM 2228 N N . PRO A 1 282 ? -3.961 -8.067 13.244 1.00 98.62 282 PRO A N 1
ATOM 2229 C CA . PRO A 1 282 ? -5.210 -8.061 13.993 1.00 98.62 282 PRO A CA 1
ATOM 2230 C C . PRO A 1 282 ? -4.979 -7.789 15.482 1.00 98.62 282 PRO A C 1
ATOM 2232 O O . PRO A 1 282 ? -3.978 -8.198 16.076 1.00 98.62 282 PRO A O 1
ATOM 2235 N N . VAL A 1 283 ? -5.954 -7.127 16.091 1.00 98.19 283 VAL A N 1
ATOM 2236 C CA . VAL A 1 283 ? -6.014 -6.756 17.502 1.00 98.19 283 VAL A CA 1
ATOM 2237 C C . VAL A 1 283 ? -7.390 -7.154 18.020 1.00 98.19 283 VAL A C 1
ATOM 2239 O O . VAL A 1 283 ? -8.401 -6.729 17.464 1.00 98.19 283 VAL A O 1
ATOM 2242 N N . ASN A 1 284 ? -7.425 -7.949 19.093 1.00 96.44 284 ASN A N 1
ATOM 2243 C CA . ASN A 1 284 ? -8.660 -8.410 19.738 1.00 96.44 284 ASN A CA 1
ATOM 2244 C C . ASN A 1 284 ? -9.676 -9.047 18.758 1.00 96.44 284 ASN A C 1
ATOM 2246 O O . ASN A 1 284 ? -10.866 -8.784 18.878 1.00 96.44 284 ASN A O 1
ATOM 2250 N N . TRP A 1 285 ? -9.227 -9.828 17.763 1.00 95.50 285 TRP A N 1
ATOM 2251 C CA . TRP A 1 285 ? -10.073 -10.318 16.656 1.00 95.50 285 TRP A CA 1
ATOM 2252 C C . TRP A 1 285 ? -10.926 -11.556 16.965 1.00 95.50 285 TRP A C 1
ATOM 2254 O O . TRP A 1 285 ? -10.364 -12.549 17.472 1.00 95.50 285 TRP A O 1
#

Radius of gyration: 18.94 Å; Cα contacts (8 Å, |Δi|>4): 737; chains: 1; bounding box: 46×45×50 Å

Mean predicted aligned error: 3.67 Å

Nearest PDB structures (foldseek):
  2y2x-assembly1_A  TM=2.311E-01  e=1.478E+00  Pseudomonas aeruginosa PAO1
  2qtk-assembly2_B  TM=2.525E-01  e=2.376E+00  unclassified
  2y2x-assembly2_B  TM=2.472E-01  e=2.640E+00  Pseudomonas aeruginosa PAO1
  3jty-assembly1_A  TM=2.431E-01  e=8.871E+00  Pseudomonas protegens Pf-5
  4ft6-assembly1_A  TM=1.957E-01  e=8.415E+00  Pseudomonas aeruginosa PAO1

pLDDT: mean 94.82, std 8.46, range [36.47, 98.88]

Foldseek 3Di:
DAAPNFAFFPDKDFQWKWKAFVVQPPDTFGFDQPAFFAKAADADAPDVQEGEGADDIGDCQRVVDRPHDGTHWYWYDDDQWIKTWTWGDGPFKIKIWIWTQGNQRKIWTKIKIFGDDDPRLQTKMKMKIKMKTFTQRRHLFQKWKWKAFVVDPDDRDRIDTDFWKDADWDDVVRQIWMWIARNVQRKIKIWGFDPQQDTCCPPPPPPQQVHFKIKAADDPPVPAQPDDTGDPPRGGPRVVRRPTDTPHRHGIIMMGMGMHMDHPVPDDPPNRMDMTTIMIGIDPD